Protein AF-A0A0W1LG94-F1 (afdb_monomer_lite)

Radius of gyration: 23.37 Å; chains: 1; bounding box: 68×50×59 Å

Sequence (210 aa):
MSARADWHNEYGTQFSPRISMLYKPENWTVRGSYGKGFFASIDISYTFDSVETSVTLFSSDVENVTELEGINQQLTPSYKSVRIINSPGQSEIRGAEFLLRYRWNDIKLTGSYLYTDASKQSNSGIGRVPLTLTPEHSAGAVIMWEEHGSHLVGFEAYYTGTQHLENNPYRDRSDAYWHLGLLGQITVGRISYFLMQRTYSTYDKQKRIH

Secondary structure (DSSP, 8-state):
-EEEEEEETTTEEEEEEEEEEEE--TTEEEEEEEETTTEEEEEEEEEETTEEEEEEEEEEEE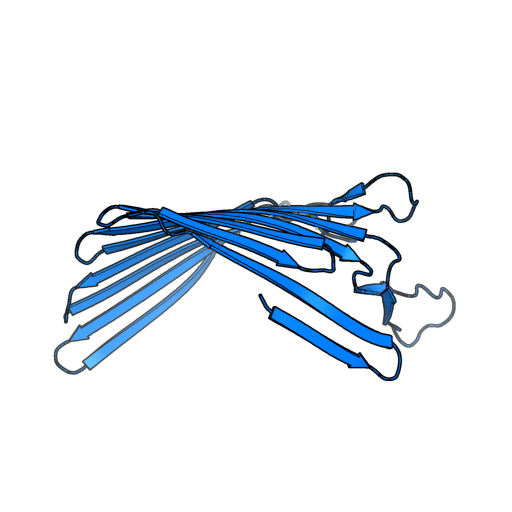ES-EEEEE---TT-SS---EEEEE-S-EEEEEEEEEEEEEEETTEEEEEEEEEEEEEEE-TTSSSEEEPTT--SEEEEEEEEEEETTTEEEEEEEEEE---B-SS-TT-SBPPPEEEEEEEEEEEETTEEEEEEEEEEEE--------

pLDDT: mean 71.86, std 19.17, range [31.52, 95.94]

Foldseek 3Di:
DDWDWDADPVPGIDIKDKDWDWDDDDQKIWIWMDIPQAKTKIKIWGDDDFKIKIKMKIKGKHAFDFDFDFPPPVDDPDDRDTDGDRDGKIKMKIKMKIWMWGDDPQKIKIKIKIAIWIWIQDPVNPDIDTDFPDQRIKMKIKMWGGDPQFKIKIKIKIKGCKTQHPDDPPDRIDHIKIKIKIWIWGHDPPDIDIDIDIDIDDPDDDDDDD

Structure (mmCIF, N/CA/C/O backbone):
data_AF-A0A0W1LG94-F1
#
_entry.id   AF-A0A0W1LG94-F1
#
loop_
_atom_site.group_PDB
_atom_site.id
_atom_site.type_symbol
_atom_site.label_atom_id
_atom_site.label_alt_id
_atom_site.label_comp_id
_atom_site.label_asym_id
_atom_site.label_entity_id
_atom_site.label_seq_id
_atom_site.pdbx_PDB_ins_code
_atom_site.Cartn_x
_atom_site.Cartn_y
_atom_site.Cartn_z
_atom_site.occupancy
_atom_site.B_iso_or_equiv
_atom_site.auth_seq_id
_atom_site.auth_comp_id
_atom_site.auth_asym_id
_atom_site.auth_atom_id
_atom_site.pdbx_PDB_model_num
ATOM 1 N N . MET A 1 1 ? -3.284 17.831 -15.251 1.00 57.00 1 MET A N 1
ATOM 2 C CA . MET A 1 1 ? -2.099 17.620 -16.113 1.00 57.00 1 MET A CA 1
ATOM 3 C C . MET A 1 1 ? -0.945 18.404 -15.523 1.00 57.00 1 MET A C 1
ATOM 5 O O . MET A 1 1 ? -1.165 19.542 -15.130 1.00 57.00 1 MET A O 1
ATOM 9 N N . SER A 1 2 ? 0.239 17.806 -15.414 1.00 68.38 2 SER A N 1
ATOM 10 C CA . SER A 1 2 ? 1.433 18.474 -14.882 1.00 68.38 2 SER A CA 1
ATOM 11 C C . SER A 1 2 ? 2.642 18.137 -15.743 1.00 68.38 2 SER A C 1
ATOM 13 O O . SER A 1 2 ? 2.778 16.999 -16.185 1.00 68.38 2 SER A O 1
ATOM 15 N N . ALA A 1 3 ? 3.540 19.091 -15.946 1.00 60.50 3 ALA A N 1
ATOM 16 C CA . ALA A 1 3 ? 4.810 18.848 -16.611 1.00 60.50 3 ALA A CA 1
ATOM 17 C C . ALA A 1 3 ? 5.943 19.408 -15.758 1.00 60.50 3 ALA A C 1
ATOM 19 O O . ALA A 1 3 ? 5.803 20.480 -15.168 1.00 60.50 3 ALA A O 1
ATOM 20 N N . ARG A 1 4 ? 7.050 18.670 -15.691 1.00 64.44 4 ARG A N 1
ATOM 21 C CA . ARG A 1 4 ? 8.283 19.115 -15.048 1.00 64.44 4 ARG A CA 1
ATOM 22 C C . ARG A 1 4 ? 9.392 19.172 -16.093 1.00 64.44 4 ARG A C 1
ATOM 24 O O . ARG A 1 4 ? 9.505 18.264 -16.918 1.00 64.44 4 ARG A O 1
ATOM 31 N N . ALA A 1 5 ? 10.157 20.255 -16.071 1.00 56.81 5 ALA A N 1
ATOM 32 C CA . ALA A 1 5 ? 11.363 20.418 -16.865 1.00 56.81 5 ALA A CA 1
ATOM 33 C C . ALA A 1 5 ? 12.526 20.605 -15.893 1.00 56.81 5 ALA A C 1
ATOM 35 O O . ALA A 1 5 ? 12.562 21.596 -15.166 1.00 56.81 5 ALA A O 1
ATOM 36 N N . ASP A 1 6 ? 13.433 19.636 -15.859 1.00 59.94 6 ASP A N 1
ATOM 37 C CA . ASP A 1 6 ? 14.672 19.724 -15.096 1.00 59.94 6 ASP A CA 1
ATOM 38 C C . ASP A 1 6 ? 15.822 19.998 -16.073 1.00 59.94 6 ASP A C 1
ATOM 40 O O . ASP A 1 6 ? 15.932 19.374 -17.132 1.00 59.94 6 ASP A O 1
ATOM 44 N N . TRP A 1 7 ? 16.662 20.976 -15.743 1.00 56.97 7 TRP A N 1
ATOM 45 C CA . TRP A 1 7 ? 17.851 21.324 -16.517 1.00 56.97 7 TRP A CA 1
ATOM 46 C C . TRP A 1 7 ? 19.095 20.819 -15.805 1.00 56.97 7 TRP A C 1
ATOM 48 O O . TRP A 1 7 ? 19.322 21.156 -14.645 1.00 56.97 7 TRP A O 1
ATOM 58 N N . HIS A 1 8 ? 19.909 20.037 -16.513 1.00 51.59 8 HIS A N 1
ATOM 59 C CA . HIS A 1 8 ? 21.184 19.547 -16.009 1.00 51.59 8 HIS A CA 1
ATOM 60 C C . HIS A 1 8 ? 22.319 19.875 -16.985 1.00 51.59 8 HIS A C 1
ATOM 62 O O . HIS A 1 8 ? 22.218 19.595 -18.179 1.00 51.59 8 HIS A O 1
ATOM 68 N N . ASN A 1 9 ? 23.427 20.423 -16.476 1.00 44.66 9 ASN A N 1
ATOM 69 C CA . ASN A 1 9 ? 24.555 20.863 -17.309 1.00 44.66 9 ASN A CA 1
ATOM 70 C C . ASN A 1 9 ? 25.327 19.702 -17.965 1.00 44.66 9 ASN A C 1
ATOM 72 O O . ASN A 1 9 ? 25.834 19.871 -19.066 1.00 44.66 9 ASN A O 1
ATOM 76 N N . GLU A 1 10 ? 25.390 18.527 -17.326 1.00 54.28 10 GLU A N 1
ATOM 77 C CA . GLU A 1 10 ? 26.025 17.322 -17.907 1.00 54.28 10 GLU A CA 1
ATOM 78 C C . GLU A 1 10 ? 25.077 16.408 -18.713 1.00 54.28 10 GLU A C 1
ATOM 80 O O . GLU A 1 10 ? 25.546 15.697 -19.596 1.00 54.28 10 GLU A O 1
ATOM 85 N N . TYR A 1 11 ? 23.759 16.422 -18.449 1.00 51.59 11 TYR A N 1
ATOM 86 C CA . TYR A 1 11 ? 22.797 15.444 -19.009 1.00 51.59 11 TYR A CA 1
ATOM 87 C C . TYR A 1 11 ? 21.702 16.069 -19.897 1.00 51.59 11 TYR A C 1
ATOM 89 O O . TYR A 1 11 ? 20.888 15.350 -20.473 1.00 51.59 11 TYR A O 1
ATOM 97 N N . GLY A 1 12 ? 21.674 17.399 -20.044 1.00 59.97 12 GLY A N 1
ATOM 98 C CA . GLY A 1 12 ? 20.707 18.115 -20.878 1.00 59.97 12 GLY A CA 1
ATOM 99 C C . GLY A 1 12 ? 19.370 18.422 -20.188 1.00 59.97 12 GLY A C 1
ATOM 100 O O . GLY A 1 12 ? 19.241 18.398 -18.965 1.00 59.97 12 GLY A O 1
ATOM 101 N N . THR A 1 13 ? 18.362 18.783 -20.990 1.00 56.75 13 THR A N 1
ATOM 102 C CA . THR A 1 13 ? 16.999 19.094 -20.520 1.00 56.75 13 THR A CA 1
ATOM 103 C C . THR A 1 13 ? 16.163 17.822 -20.424 1.00 56.75 13 THR A C 1
ATOM 105 O O . THR A 1 13 ? 15.868 17.199 -21.444 1.00 56.75 13 THR A O 1
ATOM 108 N N . GLN A 1 14 ? 15.707 17.476 -19.222 1.00 58.94 14 GLN A N 1
ATOM 109 C CA . GLN A 1 14 ? 14.781 16.372 -19.003 1.00 58.94 14 GLN A CA 1
ATOM 110 C C . GLN A 1 14 ? 13.354 16.908 -18.864 1.00 58.94 14 GLN A C 1
ATOM 112 O O . GLN A 1 14 ? 12.997 17.567 -17.889 1.00 58.94 14 GLN A O 1
ATOM 117 N N . PHE A 1 15 ? 12.524 16.634 -19.871 1.00 57.09 15 PHE A N 1
ATOM 118 C CA . PHE A 1 15 ? 11.098 16.959 -19.856 1.00 57.09 15 PHE A CA 1
ATOM 119 C C . PHE A 1 15 ? 10.283 15.722 -19.486 1.00 57.09 15 PHE A C 1
ATOM 121 O O . PHE A 1 15 ? 10.283 14.758 -20.256 1.00 57.09 15 PHE A O 1
ATOM 128 N N . SER A 1 16 ? 9.558 15.785 -18.368 1.00 66.62 16 SER A N 1
ATOM 129 C CA . SER A 1 16 ? 8.776 14.685 -17.790 1.00 66.62 16 SER A CA 1
ATOM 130 C C . SER A 1 16 ? 7.294 15.079 -17.667 1.00 66.62 16 SER A C 1
ATOM 132 O O . SER A 1 16 ? 6.855 15.552 -16.613 1.00 66.62 16 SER A O 1
ATOM 134 N N . PRO A 1 17 ? 6.496 14.954 -18.745 1.00 68.81 17 PRO A N 1
ATOM 135 C CA . PRO A 1 17 ? 5.059 15.180 -18.695 1.00 68.81 17 PRO A CA 1
ATOM 136 C C . PRO A 1 17 ? 4.368 14.037 -17.948 1.00 68.81 17 PRO A C 1
ATOM 138 O O . PRO A 1 17 ? 4.705 12.866 -18.133 1.00 68.81 17 PRO A O 1
ATOM 141 N N . ARG A 1 18 ? 3.366 14.386 -17.135 1.00 76.69 18 ARG A N 1
ATOM 142 C CA . ARG A 1 18 ? 2.477 13.446 -16.451 1.00 76.69 18 ARG A CA 1
ATOM 143 C C . ARG A 1 18 ? 1.024 13.849 -16.659 1.00 76.69 18 ARG A C 1
ATOM 145 O O . ARG A 1 18 ? 0.596 14.962 -16.331 1.00 76.69 18 ARG A O 1
ATOM 152 N N . ILE A 1 19 ? 0.245 12.906 -17.164 1.00 80.06 19 ILE A N 1
ATOM 153 C CA . ILE A 1 19 ? -1.203 13.016 -17.264 1.00 80.06 19 ILE A CA 1
ATOM 154 C C . ILE A 1 19 ? -1.793 12.170 -16.142 1.00 80.06 19 ILE A C 1
ATOM 156 O O . ILE A 1 19 ? -1.418 11.018 -15.950 1.00 80.06 19 ILE A O 1
ATOM 160 N N . SER A 1 20 ? -2.696 12.764 -15.374 1.00 81.81 20 SER A N 1
ATOM 161 C CA . SER A 1 20 ? -3.483 12.075 -14.362 1.00 81.81 20 SER A CA 1
ATOM 162 C C . SER A 1 20 ? -4.953 12.388 -14.587 1.00 81.81 20 SER A C 1
ATOM 164 O O . SER A 1 20 ? -5.315 13.525 -14.901 1.00 81.81 20 SER A O 1
ATOM 166 N N . MET A 1 21 ? -5.784 11.367 -14.440 1.00 86.12 21 MET A N 1
ATOM 167 C CA . MET A 1 21 ? -7.231 11.450 -14.537 1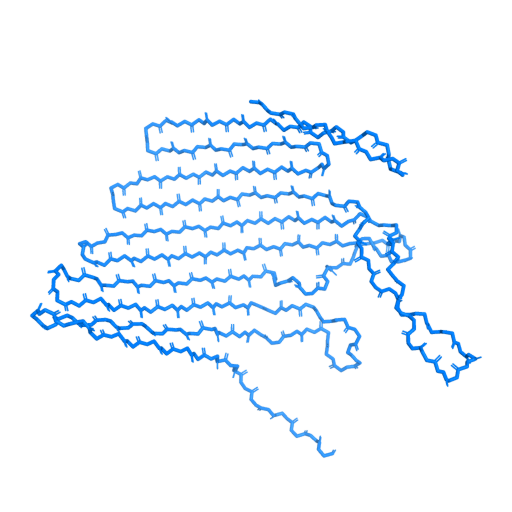.00 86.12 21 MET A CA 1
ATOM 168 C C . MET A 1 21 ? -7.834 10.847 -13.275 1.00 86.12 21 MET A C 1
ATOM 170 O O . MET A 1 21 ? -7.371 9.820 -12.785 1.00 86.12 21 MET A O 1
ATOM 174 N N . LEU A 1 22 ? -8.857 11.510 -12.750 1.00 89.44 22 LEU A N 1
ATOM 175 C CA . LEU A 1 22 ? -9.612 11.080 -11.586 1.00 89.44 22 LEU A CA 1
ATOM 176 C C . LEU A 1 22 ? -11.089 11.062 -11.967 1.00 89.44 22 LEU A C 1
ATOM 178 O O . LEU A 1 22 ? -11.619 12.071 -12.426 1.00 89.44 22 LEU A O 1
ATOM 182 N N . TYR A 1 23 ? -11.740 9.932 -11.743 1.00 86.50 23 TYR A N 1
ATOM 183 C CA . TYR A 1 23 ? -13.164 9.741 -11.956 1.00 86.50 23 TYR A CA 1
ATOM 184 C C . TYR A 1 23 ? -13.788 9.174 -10.680 1.00 86.50 23 TYR A C 1
ATOM 186 O O . TYR A 1 23 ? -13.251 8.237 -10.102 1.00 86.50 23 TYR A O 1
ATOM 194 N N . LYS A 1 24 ? -14.882 9.770 -10.198 1.00 91.44 24 LYS A N 1
ATOM 195 C CA . LYS A 1 24 ? -15.500 9.415 -8.910 1.00 91.44 24 LYS A CA 1
ATOM 196 C C . LYS A 1 24 ? -17.021 9.275 -9.026 1.00 91.44 24 LYS A C 1
ATOM 198 O O . LYS A 1 24 ? -17.728 10.222 -8.678 1.00 91.44 24 LYS A O 1
ATOM 203 N N . PRO A 1 25 ? -17.544 8.167 -9.572 1.00 89.94 25 PRO A N 1
ATOM 204 C CA . PRO A 1 25 ? -18.979 7.931 -9.566 1.00 89.94 25 PRO A CA 1
ATOM 205 C C . PRO A 1 25 ? -19.404 7.309 -8.228 1.00 89.94 25 PRO A C 1
ATOM 207 O O . PRO A 1 25 ? -18.971 6.209 -7.892 1.00 89.94 25 PRO A O 1
ATOM 210 N N . GLU A 1 26 ? -20.273 8.004 -7.490 1.00 91.38 26 GLU A N 1
ATOM 211 C CA . GLU A 1 26 ? -20.881 7.530 -6.236 1.00 91.38 26 GLU A CA 1
ATOM 212 C C . GLU A 1 26 ? -19.845 6.980 -5.232 1.00 91.38 26 GLU A C 1
ATOM 214 O O . GLU A 1 26 ? -19.089 7.742 -4.633 1.00 91.38 26 GLU A O 1
ATOM 219 N N . ASN A 1 27 ? -19.807 5.654 -5.087 1.00 92.88 27 ASN A N 1
ATOM 220 C CA . ASN A 1 27 ? -18.979 4.895 -4.154 1.00 92.88 27 ASN A CA 1
ATOM 221 C C . ASN A 1 27 ? -17.633 4.446 -4.749 1.00 92.88 27 ASN A C 1
ATOM 223 O O . ASN A 1 27 ? -16.815 3.852 -4.049 1.00 92.88 27 ASN A O 1
ATOM 227 N N . TRP A 1 28 ? -17.388 4.701 -6.035 1.00 92.81 28 TRP A N 1
ATOM 228 C CA . TRP A 1 28 ? -16.152 4.336 -6.720 1.00 92.81 28 TRP A CA 1
ATOM 229 C C . TRP A 1 28 ? -15.236 5.545 -6.891 1.00 92.81 28 TRP A C 1
ATOM 231 O O . TRP A 1 28 ? -15.666 6.675 -7.114 1.00 92.81 28 TRP A O 1
ATOM 241 N N . THR A 1 29 ? -13.934 5.298 -6.859 1.00 93.50 29 THR A N 1
ATOM 242 C CA . THR A 1 29 ? -12.894 6.248 -7.239 1.00 93.50 29 THR A CA 1
ATOM 243 C C . THR A 1 29 ? -11.912 5.542 -8.158 1.00 93.50 29 THR A C 1
ATOM 245 O O . THR A 1 29 ? -11.253 4.597 -7.754 1.00 93.50 29 THR A O 1
ATOM 248 N N . VAL A 1 30 ? -11.789 6.014 -9.392 1.00 90.94 30 VAL A N 1
ATOM 249 C CA . VAL A 1 30 ? -10.841 5.510 -10.385 1.00 90.94 30 VAL A CA 1
ATOM 250 C C . VAL A 1 30 ? -9.810 6.593 -10.670 1.00 90.94 30 VAL A C 1
ATOM 252 O O . VAL A 1 30 ? -10.154 7.730 -11.002 1.00 90.94 30 VAL A O 1
ATOM 255 N N . ARG A 1 31 ? -8.531 6.255 -10.547 1.00 91.19 31 ARG A N 1
ATOM 256 C CA . ARG A 1 31 ? -7.392 7.134 -10.803 1.00 91.19 31 ARG A CA 1
ATOM 257 C C . ARG A 1 31 ? -6.469 6.485 -11.818 1.00 91.19 31 ARG A C 1
ATOM 259 O O . ARG A 1 31 ? -5.876 5.455 -11.544 1.00 91.19 31 ARG A O 1
ATOM 266 N N . GLY A 1 32 ? -6.307 7.112 -12.974 1.00 87.44 32 GLY A N 1
ATOM 267 C CA . GLY A 1 32 ? -5.304 6.724 -13.962 1.00 87.44 32 GLY A CA 1
ATOM 268 C C . GLY A 1 32 ? -4.166 7.733 -13.974 1.00 87.44 32 GLY A C 1
ATOM 269 O O . GLY A 1 32 ? -4.416 8.940 -13.933 1.00 87.44 32 GLY A O 1
ATOM 270 N N . SER A 1 33 ? -2.918 7.280 -14.047 1.00 83.81 33 SER A N 1
ATOM 271 C CA . SER A 1 33 ? -1.790 8.166 -14.320 1.00 83.81 33 SER A CA 1
ATOM 272 C C . SER A 1 33 ? -0.805 7.556 -15.309 1.00 83.81 33 SER A C 1
ATOM 274 O O . SER A 1 33 ? -0.540 6.361 -15.276 1.00 83.81 33 SER A O 1
ATOM 276 N N . TYR A 1 34 ? -0.277 8.396 -16.193 1.00 79.94 34 TYR A N 1
ATOM 277 C CA . TYR A 1 34 ? 0.726 8.037 -17.187 1.00 79.94 34 TYR A CA 1
ATOM 278 C C . TYR A 1 34 ? 1.781 9.142 -17.261 1.00 79.94 34 TYR A C 1
ATOM 280 O O . TYR A 1 34 ? 1.437 10.328 -17.316 1.00 79.94 34 TYR A O 1
ATOM 288 N N . GLY A 1 35 ? 3.057 8.767 -17.237 1.00 74.38 35 GLY A N 1
ATOM 289 C CA . GLY A 1 35 ? 4.190 9.686 -17.321 1.00 74.38 35 GLY A CA 1
ATOM 290 C C . GLY A 1 35 ? 5.218 9.251 -18.361 1.00 74.38 35 GLY A C 1
ATOM 291 O O . GLY A 1 35 ? 5.390 8.062 -18.625 1.00 74.38 35 GLY A O 1
ATOM 292 N N . LYS A 1 36 ? 5.922 10.222 -18.953 1.00 64.12 36 LYS A N 1
ATOM 293 C CA . LYS A 1 36 ? 7.056 9.938 -19.849 1.00 64.12 36 LYS A CA 1
ATOM 294 C C . LYS A 1 36 ? 8.195 9.281 -19.065 1.00 64.12 36 LYS A C 1
ATOM 296 O O . LYS A 1 36 ? 8.460 9.682 -17.935 1.00 64.12 36 LYS A O 1
ATOM 301 N N . GLY A 1 37 ? 8.865 8.310 -19.686 1.00 58.22 37 GLY A N 1
ATOM 302 C CA . GLY A 1 37 ? 9.729 7.354 -18.982 1.00 58.22 37 GLY A CA 1
ATOM 303 C C . GLY A 1 37 ? 8.977 6.090 -18.547 1.00 58.22 37 GLY A C 1
ATOM 304 O O . GLY A 1 37 ? 9.350 5.486 -17.557 1.00 58.22 37 GLY A O 1
ATOM 305 N N . PHE A 1 38 ? 7.900 5.739 -19.269 1.00 64.62 38 PHE A N 1
ATOM 306 C CA . PHE A 1 38 ? 7.174 4.462 -19.197 1.00 64.62 38 PHE A CA 1
ATOM 307 C C . PHE A 1 38 ? 6.614 4.068 -17.821 1.00 64.62 38 PHE A C 1
ATOM 309 O O . PHE A 1 38 ? 6.552 2.889 -17.494 1.00 64.62 38 PHE A O 1
ATOM 316 N N . PHE A 1 39 ? 6.141 5.035 -17.031 1.00 76.00 39 PHE A N 1
ATOM 317 C CA . PHE A 1 39 ? 5.375 4.749 -15.813 1.00 76.00 39 PHE A CA 1
ATOM 318 C C . PHE A 1 39 ? 3.871 4.904 -16.069 1.00 76.00 39 PHE A C 1
ATOM 320 O O . PHE A 1 39 ? 3.406 5.980 -16.464 1.00 76.00 39 PHE A O 1
ATOM 327 N N . ALA A 1 40 ? 3.103 3.855 -15.791 1.00 83.69 40 ALA A N 1
ATOM 328 C CA . ALA A 1 40 ? 1.648 3.837 -15.848 1.00 83.69 40 ALA A CA 1
ATOM 329 C C . ALA A 1 40 ? 1.067 3.231 -14.566 1.00 83.69 40 ALA A C 1
ATOM 331 O O . ALA A 1 40 ? 1.547 2.211 -14.076 1.00 83.69 40 ALA A O 1
ATOM 332 N N . SER A 1 41 ? 0.003 3.833 -14.037 1.00 85.94 41 SER A N 1
ATOM 333 C CA . SER A 1 41 ? -0.741 3.274 -12.911 1.00 85.94 41 SER A CA 1
ATOM 334 C C . SER A 1 41 ? -2.243 3.485 -13.049 1.00 85.94 41 SER A C 1
ATOM 336 O O . SER A 1 41 ? -2.699 4.521 -13.540 1.00 85.94 41 SER A O 1
ATOM 338 N N . ILE A 1 42 ? 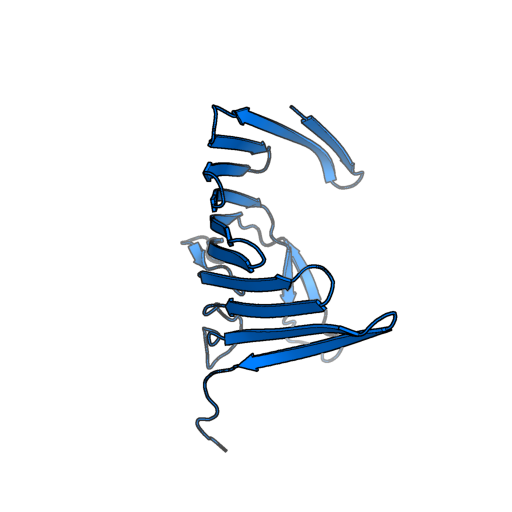-3.011 2.501 -12.597 1.00 89.56 42 ILE A N 1
ATOM 339 C CA . ILE A 1 42 ? -4.468 2.548 -12.505 1.00 89.56 42 ILE A CA 1
ATOM 340 C C . ILE A 1 42 ? -4.843 2.105 -11.097 1.00 89.56 42 ILE A C 1
ATOM 342 O O . ILE A 1 42 ? -4.556 0.982 -10.711 1.00 89.56 42 ILE A O 1
ATOM 346 N N . ASP A 1 43 ? -5.484 2.984 -10.345 1.00 91.75 43 ASP A N 1
ATOM 347 C CA . ASP A 1 43 ? -6.014 2.737 -9.009 1.00 91.75 43 ASP A CA 1
ATOM 348 C C . ASP A 1 43 ? -7.541 2.771 -9.068 1.00 91.75 43 ASP A C 1
ATOM 350 O O . ASP A 1 43 ? -8.136 3.698 -9.616 1.00 91.75 43 ASP A O 1
ATOM 354 N N . ILE A 1 44 ? -8.175 1.737 -8.534 1.00 93.88 44 ILE A N 1
ATOM 355 C CA . ILE A 1 44 ? -9.623 1.594 -8.444 1.00 93.88 44 ILE A CA 1
ATOM 356 C C . ILE A 1 44 ? -9.942 1.356 -6.980 1.00 93.88 44 ILE A C 1
ATOM 358 O O . ILE A 1 44 ? -9.578 0.330 -6.422 1.00 93.88 44 ILE A O 1
ATOM 362 N N . SER A 1 45 ? -10.635 2.301 -6.367 1.00 94.25 45 SER A N 1
ATOM 363 C CA . SER A 1 45 ? -11.100 2.228 -4.991 1.00 94.25 45 SER A CA 1
ATOM 364 C C . SER A 1 45 ? -12.624 2.163 -4.954 1.00 94.25 45 SER A C 1
ATOM 366 O O . SER A 1 45 ? -13.294 2.840 -5.734 1.00 94.25 45 SER A O 1
ATOM 368 N N . TYR A 1 46 ? -13.169 1.375 -4.038 1.00 93.56 46 TYR A N 1
ATOM 369 C CA . TYR A 1 46 ? -14.592 1.273 -3.759 1.00 93.56 46 TYR A CA 1
ATOM 370 C C . TYR A 1 46 ? -14.828 1.411 -2.258 1.00 93.56 46 TYR A C 1
ATOM 372 O O . TYR A 1 46 ? -14.208 0.713 -1.453 1.00 93.56 46 TYR A O 1
ATOM 380 N N . THR A 1 47 ? -15.729 2.310 -1.884 1.00 94.19 47 THR A N 1
ATOM 381 C CA . THR A 1 47 ? -16.089 2.575 -0.493 1.00 94.19 47 THR A CA 1
ATOM 382 C C . THR A 1 47 ? -17.556 2.230 -0.287 1.00 94.19 47 THR A C 1
ATOM 384 O O . THR A 1 47 ? -18.429 2.804 -0.929 1.00 94.19 47 THR A O 1
ATOM 387 N N . PHE A 1 48 ? -17.835 1.303 0.623 1.00 92.19 48 PHE A N 1
ATOM 388 C CA . PHE A 1 48 ? -19.184 0.885 0.985 1.00 92.19 48 PHE A CA 1
ATOM 389 C C . PHE A 1 48 ? -19.333 0.871 2.505 1.00 92.19 48 PHE A C 1
ATOM 391 O O . PHE A 1 48 ? -18.779 0.003 3.180 1.00 92.19 48 PHE A O 1
ATOM 398 N N . ASP A 1 49 ? -20.074 1.850 3.026 1.00 90.56 49 ASP A N 1
ATOM 399 C CA . ASP A 1 49 ? -20.334 2.087 4.450 1.00 90.56 49 ASP A CA 1
ATOM 400 C C . ASP A 1 49 ? -19.061 2.140 5.314 1.00 90.56 49 ASP A C 1
ATOM 402 O O . ASP A 1 49 ? -18.449 3.190 5.526 1.00 90.56 49 ASP A O 1
ATOM 406 N N . SER A 1 50 ? -18.665 0.978 5.824 1.00 92.88 50 SER A N 1
ATOM 407 C CA . SER A 1 50 ? -17.547 0.758 6.736 1.00 92.88 50 SER A CA 1
ATOM 408 C C . SER A 1 50 ? -16.356 0.052 6.084 1.00 92.88 50 SER A C 1
ATOM 410 O O . SER A 1 50 ? -15.326 -0.122 6.736 1.00 92.88 50 SER A O 1
ATOM 412 N N . VAL A 1 51 ? -16.491 -0.378 4.829 1.00 94.31 51 VAL A N 1
ATOM 413 C CA . VAL A 1 51 ? -15.457 -1.062 4.051 1.00 94.31 51 VAL A CA 1
ATOM 414 C C . VAL A 1 51 ? -14.919 -0.112 2.985 1.00 94.31 51 VAL A C 1
ATOM 416 O O . VAL A 1 51 ? -15.673 0.459 2.205 1.00 94.31 51 VAL A O 1
ATOM 419 N N . GLU A 1 52 ? -13.604 0.016 2.907 1.00 95.62 52 GLU A N 1
ATOM 420 C CA . GLU A 1 52 ? -12.896 0.629 1.789 1.00 95.62 52 GLU A CA 1
ATOM 421 C C . GLU A 1 52 ? -11.983 -0.429 1.187 1.00 95.62 52 GLU A C 1
ATOM 423 O O . GLU A 1 52 ? -11.197 -1.054 1.892 1.00 95.62 52 GLU A O 1
ATOM 428 N N . THR A 1 53 ? -12.074 -0.650 -0.114 1.00 95.56 53 THR A N 1
ATOM 429 C CA . THR A 1 53 ? -11.149 -1.523 -0.825 1.00 95.56 53 THR A CA 1
ATOM 430 C C . THR A 1 53 ? -10.537 -0.772 -1.986 1.00 95.56 53 THR A C 1
ATOM 432 O O . THR A 1 53 ? -11.218 0.019 -2.632 1.00 95.56 53 THR A O 1
ATOM 435 N N . SER A 1 54 ? -9.257 -0.992 -2.254 1.00 94.56 54 SER A N 1
ATOM 436 C CA . SER A 1 54 ? -8.608 -0.444 -3.434 1.00 94.56 54 SER A CA 1
ATOM 437 C C . SER A 1 54 ? -7.695 -1.461 -4.091 1.00 94.56 54 SER A C 1
ATOM 439 O O . SER A 1 54 ? -7.036 -2.255 -3.425 1.00 94.56 54 SER A O 1
ATOM 441 N N . VAL A 1 55 ? -7.659 -1.423 -5.415 1.00 94.94 55 VAL A N 1
ATOM 442 C CA . VAL A 1 55 ? -6.753 -2.193 -6.259 1.00 94.94 55 VAL A CA 1
ATOM 443 C C . VAL A 1 55 ? -5.965 -1.206 -7.101 1.00 94.94 55 VAL A C 1
ATOM 445 O O . VAL A 1 55 ? -6.554 -0.438 -7.858 1.00 94.94 55 VAL A O 1
ATOM 448 N N . THR A 1 56 ? -4.643 -1.262 -7.015 1.00 91.94 56 THR A N 1
ATOM 449 C CA . THR A 1 56 ? -3.737 -0.490 -7.860 1.00 91.94 56 THR A CA 1
ATOM 450 C C . THR A 1 56 ? -2.953 -1.431 -8.751 1.00 91.94 56 THR A C 1
ATOM 452 O O . THR A 1 56 ? -2.249 -2.303 -8.265 1.00 91.94 56 THR A O 1
ATOM 455 N N . LEU A 1 57 ? -3.023 -1.232 -10.058 1.00 90.31 57 LEU A N 1
ATOM 456 C CA . LEU A 1 57 ? -2.130 -1.851 -11.027 1.00 90.31 57 LEU A CA 1
ATOM 457 C C . LEU A 1 57 ? -1.080 -0.827 -11.437 1.00 90.31 57 LEU A C 1
ATOM 459 O O . LEU A 1 57 ? -1.418 0.322 -11.734 1.00 90.31 57 LEU A O 1
ATOM 463 N N . PHE A 1 58 ? 0.183 -1.229 -11.471 1.00 86.12 58 PHE A N 1
ATOM 464 C CA . PHE A 1 58 ? 1.274 -0.365 -11.900 1.00 86.12 58 PHE A CA 1
ATOM 465 C C . PHE A 1 58 ? 2.228 -1.097 -12.841 1.00 86.12 58 PHE A C 1
ATOM 467 O O . PHE A 1 58 ? 2.442 -2.303 -12.739 1.00 86.12 58 PHE A O 1
ATOM 474 N N . SER A 1 59 ? 2.792 -0.340 -13.773 1.00 84.69 59 SER A N 1
ATOM 475 C CA . SER A 1 59 ? 3.823 -0.776 -14.706 1.00 84.69 59 SER A CA 1
ATOM 476 C C . SER A 1 59 ? 4.835 0.348 -14.851 1.00 84.69 59 SER A C 1
ATOM 478 O O . SER A 1 59 ? 4.453 1.505 -15.024 1.00 84.69 59 SER A O 1
ATOM 480 N N . SER A 1 60 ? 6.114 0.015 -14.775 1.00 78.62 60 SER A N 1
ATOM 481 C CA . SER A 1 60 ? 7.212 0.956 -14.929 1.00 78.62 60 SER A CA 1
ATOM 482 C C . SER A 1 60 ? 8.346 0.305 -15.699 1.00 78.62 60 SER A C 1
ATOM 484 O O . SER A 1 60 ? 8.876 -0.706 -15.244 1.00 78.62 60 SER A O 1
ATOM 486 N N . ASP A 1 61 ? 8.776 0.925 -16.793 1.00 74.31 61 ASP A N 1
ATOM 487 C CA . ASP A 1 61 ? 10.032 0.567 -17.453 1.00 74.31 61 ASP A CA 1
ATOM 488 C C . ASP A 1 61 ? 11.107 1.589 -17.072 1.00 74.31 61 ASP A C 1
ATOM 490 O O . ASP A 1 61 ? 10.978 2.786 -17.324 1.00 74.31 61 ASP A O 1
ATOM 494 N N . VAL A 1 62 ? 12.161 1.121 -16.409 1.00 65.62 62 VAL A N 1
ATOM 495 C CA . VAL A 1 62 ? 13.300 1.928 -15.972 1.00 65.62 62 VAL A CA 1
ATOM 496 C C . VAL A 1 62 ? 14.489 1.624 -16.874 1.00 65.62 62 VAL A C 1
ATOM 498 O O . VAL A 1 62 ? 15.000 0.503 -16.905 1.00 65.62 62 VAL A O 1
ATOM 501 N N . GLU A 1 63 ? 14.948 2.639 -17.599 1.00 57.22 63 GLU A N 1
ATOM 502 C CA . GLU A 1 63 ? 16.200 2.588 -18.354 1.00 57.22 63 GLU A CA 1
ATOM 503 C C . GLU A 1 63 ? 17.377 2.968 -17.441 1.00 57.22 63 GLU A C 1
ATOM 505 O O . GLU A 1 63 ? 17.254 3.893 -16.638 1.00 57.22 63 GLU A O 1
ATOM 510 N N . ASN A 1 64 ? 18.525 2.292 -17.587 1.00 49.38 64 ASN A N 1
ATOM 511 C CA . ASN A 1 64 ? 19.762 2.545 -16.830 1.00 49.38 64 ASN A CA 1
ATOM 512 C C . ASN A 1 64 ? 19.623 2.366 -15.309 1.00 49.38 64 ASN A C 1
ATOM 514 O O . ASN A 1 64 ? 19.830 3.304 -14.538 1.00 49.38 64 ASN A O 1
ATOM 518 N N . VAL A 1 65 ? 19.306 1.150 -14.855 1.00 45.94 65 VAL A N 1
ATOM 519 C CA . VAL A 1 65 ? 19.406 0.839 -13.422 1.00 45.94 65 VAL A CA 1
ATOM 520 C C . VAL A 1 65 ? 20.878 0.888 -13.004 1.00 45.94 65 VAL A C 1
ATOM 522 O O . VAL A 1 65 ? 21.730 0.196 -13.562 1.00 45.94 65 VAL A O 1
ATOM 525 N N . THR A 1 66 ? 21.164 1.744 -12.028 1.00 41.28 66 THR A N 1
ATOM 526 C CA . THR A 1 66 ? 22.474 1.927 -11.410 1.00 41.28 66 THR A CA 1
ATOM 527 C C . THR A 1 66 ? 22.919 0.634 -10.726 1.00 41.28 66 THR A C 1
ATOM 529 O O . THR A 1 66 ? 22.368 0.267 -9.689 1.00 41.28 66 THR A O 1
ATOM 532 N N . GLU A 1 67 ? 23.922 -0.051 -11.275 1.00 45.47 67 GLU A N 1
ATOM 533 C CA . GLU A 1 67 ? 24.477 -1.282 -10.703 1.00 45.47 67 GLU A CA 1
ATOM 534 C C . GLU A 1 67 ? 25.897 -1.005 -10.180 1.00 45.47 67 GLU A C 1
ATOM 536 O O . GLU A 1 67 ? 26.685 -0.257 -10.770 1.00 45.47 67 GLU A O 1
ATOM 541 N N . LEU A 1 68 ? 26.222 -1.563 -9.014 1.00 38.78 68 LEU A N 1
ATOM 542 C CA . LEU A 1 68 ? 27.575 -1.529 -8.465 1.00 38.78 68 LEU A CA 1
ATOM 543 C C . LEU A 1 68 ? 28.341 -2.716 -9.053 1.00 38.78 68 LEU A C 1
ATOM 545 O O . LEU A 1 68 ? 28.236 -3.828 -8.542 1.00 38.78 68 LEU A O 1
ATOM 549 N N . GLU A 1 69 ? 29.124 -2.495 -10.107 1.00 39.03 69 GLU A N 1
ATOM 550 C CA . GLU A 1 69 ? 30.028 -3.528 -10.611 1.00 39.03 69 GLU A CA 1
ATOM 551 C C . GLU A 1 69 ? 31.308 -3.524 -9.763 1.00 39.03 69 GLU A C 1
ATOM 553 O O . GLU A 1 69 ? 32.024 -2.521 -9.641 1.00 39.03 69 GLU A O 1
ATOM 558 N N . GLY A 1 70 ? 31.591 -4.660 -9.124 1.00 38.03 70 GLY A N 1
ATOM 559 C CA . GLY A 1 70 ? 32.876 -4.896 -8.481 1.00 38.03 70 GLY A CA 1
ATOM 560 C C . GLY A 1 70 ? 33.930 -5.152 -9.551 1.00 38.03 70 GLY A C 1
ATOM 561 O O . GLY A 1 70 ? 33.911 -6.198 -10.195 1.00 38.03 70 GLY A O 1
ATOM 562 N N . ILE A 1 71 ? 34.865 -4.219 -9.734 1.00 37.72 71 ILE A N 1
ATOM 563 C CA . ILE A 1 71 ? 35.995 -4.424 -10.640 1.00 37.72 71 ILE A CA 1
ATOM 564 C C . ILE A 1 71 ? 36.889 -5.512 -10.030 1.00 37.72 71 ILE A C 1
ATOM 566 O O . ILE A 1 71 ? 37.694 -5.244 -9.139 1.00 37.72 71 ILE A O 1
ATOM 570 N N . ASN A 1 72 ? 36.785 -6.750 -10.516 1.00 41.03 72 ASN A N 1
ATOM 571 C CA . ASN A 1 72 ? 37.787 -7.781 -10.246 1.00 41.03 72 ASN A CA 1
ATOM 572 C C . ASN A 1 72 ? 39.017 -7.521 -11.129 1.00 41.03 72 ASN A C 1
ATOM 574 O O . ASN A 1 72 ? 39.273 -8.226 -12.102 1.00 41.03 72 ASN A O 1
ATOM 578 N N . GLN A 1 73 ? 39.789 -6.482 -10.801 1.00 36.28 73 GLN A N 1
ATOM 579 C CA . GLN A 1 73 ? 41.131 -6.307 -11.350 1.00 36.28 73 GLN A CA 1
ATOM 580 C C . GLN A 1 73 ? 42.055 -7.328 -10.680 1.00 36.28 73 GLN A C 1
ATOM 582 O O . GLN A 1 73 ? 42.469 -7.174 -9.535 1.00 36.28 73 GLN A O 1
ATOM 587 N N . GLN A 1 74 ? 42.370 -8.396 -11.409 1.00 47.34 74 GLN A N 1
ATOM 588 C CA . GLN A 1 74 ? 43.168 -9.541 -10.963 1.00 47.34 74 GLN A CA 1
ATOM 589 C C . GLN A 1 74 ? 44.641 -9.247 -10.612 1.00 47.34 74 GLN A C 1
ATOM 591 O O . GLN A 1 74 ? 45.400 -10.195 -10.440 1.00 47.34 74 GLN A O 1
ATOM 596 N N . LEU A 1 75 ? 45.094 -7.993 -10.478 1.00 48.47 75 LEU A N 1
ATOM 597 C CA . LEU A 1 75 ? 46.528 -7.699 -10.329 1.00 48.47 75 LEU A CA 1
ATOM 598 C C . LEU A 1 75 ? 46.870 -6.451 -9.482 1.00 48.47 75 LEU A C 1
ATOM 600 O O . LEU A 1 75 ? 47.681 -5.653 -9.932 1.00 48.47 75 LEU A O 1
ATOM 604 N N . THR A 1 76 ? 46.324 -6.242 -8.272 1.00 38.50 76 THR A N 1
ATOM 605 C CA . THR A 1 76 ? 47.044 -5.547 -7.158 1.00 38.50 76 THR A CA 1
ATOM 606 C C . THR A 1 76 ? 46.246 -5.568 -5.838 1.00 38.50 76 THR A C 1
ATOM 608 O O . THR A 1 76 ? 45.057 -5.262 -5.850 1.00 38.50 76 THR A O 1
ATOM 611 N N . PRO A 1 77 ? 46.850 -5.882 -4.671 1.00 47.53 77 PRO A N 1
ATOM 612 C CA . PRO A 1 77 ? 46.133 -5.957 -3.403 1.00 47.53 77 PRO A CA 1
ATOM 613 C C . PRO A 1 77 ? 46.170 -4.608 -2.677 1.00 47.53 77 PRO A C 1
ATOM 615 O O . PRO A 1 77 ? 46.992 -4.418 -1.790 1.00 47.53 77 PRO A O 1
ATOM 618 N N . SER A 1 78 ? 45.309 -3.659 -3.040 1.00 49.56 78 SER A N 1
ATOM 619 C CA . SER A 1 78 ? 44.859 -2.598 -2.124 1.00 49.56 78 SER A CA 1
ATOM 620 C C . SER A 1 78 ? 43.797 -1.744 -2.812 1.00 49.56 78 SER A C 1
ATOM 622 O O . SER A 1 78 ? 44.023 -1.286 -3.924 1.00 49.56 78 SER A O 1
ATOM 624 N N . TYR A 1 79 ? 42.683 -1.492 -2.123 1.00 38.78 79 TYR A N 1
ATOM 625 C CA . TYR A 1 79 ? 41.499 -0.726 -2.546 1.00 38.78 79 TYR A CA 1
ATOM 626 C C . TYR A 1 79 ? 40.472 -1.485 -3.405 1.00 38.78 79 TYR A C 1
ATOM 628 O O . TYR A 1 79 ? 40.580 -1.612 -4.619 1.00 38.78 79 TYR A O 1
ATOM 636 N N . LYS A 1 80 ? 39.393 -1.921 -2.738 1.00 41.59 80 LYS A N 1
ATOM 637 C CA . LYS A 1 80 ? 38.106 -2.276 -3.354 1.00 41.59 80 LYS A CA 1
ATOM 638 C C . LYS A 1 80 ? 37.548 -1.016 -4.033 1.00 41.59 80 LYS A C 1
ATOM 640 O O . LYS A 1 80 ? 36.945 -0.175 -3.371 1.00 41.59 80 LYS A O 1
ATOM 645 N N . SER A 1 81 ? 37.785 -0.851 -5.328 1.00 39.53 81 SER A N 1
ATOM 646 C CA . SER A 1 81 ? 37.140 0.188 -6.127 1.00 39.53 81 SER A CA 1
ATOM 647 C C . SER A 1 81 ? 35.779 -0.332 -6.589 1.00 39.53 81 SER A C 1
ATOM 649 O O . SER A 1 81 ? 35.670 -1.226 -7.425 1.00 39.53 81 SER A O 1
ATOM 651 N N . VAL A 1 82 ? 34.715 0.195 -5.986 1.00 41.88 82 VAL A N 1
ATOM 652 C CA . VAL A 1 82 ? 33.342 -0.045 -6.443 1.00 41.88 82 VAL A CA 1
ATOM 653 C C . VAL A 1 82 ? 33.051 1.020 -7.491 1.00 41.88 82 VAL A C 1
ATOM 655 O O . VAL A 1 82 ? 33.113 2.210 -7.176 1.00 41.88 82 VAL A O 1
ATOM 658 N N . ARG A 1 83 ? 32.793 0.629 -8.741 1.00 37.22 83 ARG A N 1
ATOM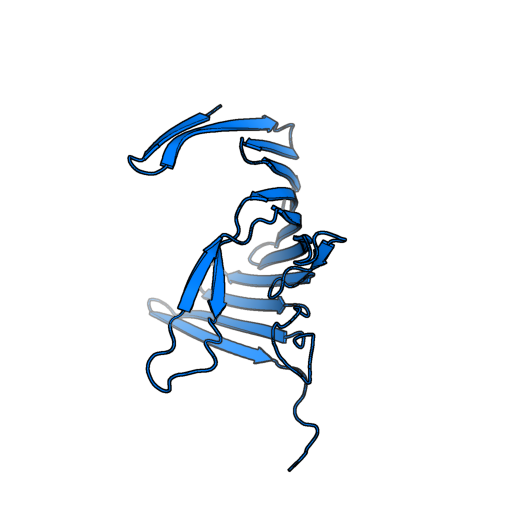 659 C CA . ARG A 1 83 ? 32.375 1.576 -9.776 1.00 37.22 83 ARG A CA 1
ATOM 660 C C . ARG A 1 83 ? 30.883 1.402 -9.988 1.00 37.22 83 ARG A C 1
ATOM 662 O O . ARG A 1 83 ? 30.415 0.325 -10.334 1.00 37.22 83 ARG A O 1
ATOM 669 N N . ILE A 1 84 ? 30.147 2.483 -9.772 1.00 42.56 84 ILE A N 1
ATOM 670 C CA . ILE A 1 84 ? 28.777 2.583 -10.250 1.00 42.56 84 ILE A CA 1
ATOM 671 C C . ILE A 1 84 ? 28.856 2.616 -11.776 1.00 42.56 84 ILE A C 1
ATOM 673 O O . ILE A 1 84 ? 29.394 3.571 -12.343 1.00 42.56 84 ILE A O 1
ATOM 677 N N . ILE A 1 85 ? 28.370 1.571 -12.434 1.00 45.25 85 ILE A N 1
ATOM 678 C CA . ILE A 1 85 ? 28.159 1.580 -13.877 1.00 45.25 85 ILE A CA 1
ATOM 679 C C . ILE A 1 85 ? 26.655 1.535 -14.139 1.00 45.25 85 ILE A C 1
ATOM 681 O O . ILE A 1 85 ? 25.910 0.802 -13.493 1.00 45.25 85 ILE A O 1
ATOM 685 N N . ASN A 1 86 ? 26.187 2.345 -15.087 1.00 41.25 86 ASN A N 1
ATOM 686 C CA . ASN A 1 86 ? 24.860 2.132 -15.650 1.00 41.25 86 ASN A CA 1
ATOM 687 C C . ASN A 1 86 ? 24.958 0.881 -16.518 1.00 41.25 86 ASN A C 1
ATOM 689 O O . ASN A 1 86 ? 25.634 0.906 -17.549 1.00 41.25 86 ASN A O 1
ATOM 693 N N . SER A 1 87 ? 24.332 -0.211 -16.080 1.00 42.94 87 SER A N 1
ATOM 694 C CA . SER A 1 87 ? 24.190 -1.390 -16.923 1.00 42.94 87 SER A CA 1
ATOM 695 C C . SER A 1 87 ? 23.229 -1.027 -18.064 1.00 42.94 87 SER A C 1
ATOM 697 O O . SER A 1 87 ? 22.125 -0.541 -17.787 1.00 42.94 87 SER A O 1
ATOM 699 N N . PRO A 1 88 ? 23.627 -1.173 -19.342 1.00 45.31 88 PRO A N 1
ATOM 700 C CA . PRO A 1 88 ? 22.765 -0.887 -20.479 1.00 45.31 88 PRO A CA 1
ATOM 701 C C . PRO A 1 88 ? 21.701 -1.986 -20.577 1.00 45.31 88 PRO A C 1
ATOM 703 O O . PRO A 1 88 ? 21.843 -2.957 -21.314 1.00 45.31 88 PRO A O 1
ATOM 706 N N . GLY A 1 89 ? 20.642 -1.852 -19.786 1.00 52.25 89 GLY A N 1
ATOM 707 C CA . GLY A 1 89 ? 19.523 -2.781 -19.750 1.00 52.25 89 GLY A CA 1
ATOM 708 C C . GLY A 1 89 ? 18.260 -2.090 -19.253 1.00 52.25 89 GLY A C 1
ATOM 709 O O . GLY A 1 89 ? 18.305 -1.244 -18.358 1.00 52.25 89 GLY A O 1
ATOM 710 N N . GLN A 1 90 ? 17.124 -2.440 -19.853 1.00 58.75 90 GLN A N 1
ATOM 711 C CA . GLN A 1 90 ? 15.810 -1.997 -19.394 1.00 58.75 90 GLN A CA 1
ATOM 712 C C . GLN A 1 90 ? 15.338 -2.934 -18.275 1.00 58.75 90 GLN A C 1
ATOM 714 O O . GLN A 1 90 ? 15.274 -4.154 -18.461 1.00 58.75 90 GLN A O 1
ATOM 719 N N . SER A 1 91 ? 15.039 -2.373 -17.103 1.00 64.44 91 SER A N 1
ATOM 720 C CA . SER A 1 91 ? 14.365 -3.092 -16.020 1.00 64.44 91 SER A CA 1
ATOM 721 C C . SER A 1 91 ? 12.884 -2.769 -16.062 1.00 64.44 91 SER A C 1
ATOM 723 O O . SER A 1 91 ? 12.498 -1.608 -16.079 1.00 64.44 91 SER A O 1
ATOM 725 N N . GLU A 1 92 ? 12.054 -3.797 -16.072 1.00 73.94 92 GLU A N 1
ATOM 726 C CA . GLU A 1 92 ? 10.605 -3.673 -16.118 1.00 73.94 92 GLU A CA 1
ATOM 727 C C . GLU A 1 92 ? 10.036 -4.150 -14.796 1.00 73.94 92 GLU A C 1
ATOM 729 O O . GLU A 1 92 ? 10.352 -5.249 -14.343 1.00 73.94 92 GLU A O 1
ATOM 734 N N . ILE A 1 93 ? 9.214 -3.312 -14.179 1.00 79.31 93 ILE A N 1
ATOM 735 C CA . ILE A 1 93 ? 8.542 -3.600 -12.921 1.00 79.31 93 ILE A CA 1
ATOM 736 C C . ILE A 1 93 ? 7.049 -3.497 -13.173 1.00 79.31 93 ILE A C 1
ATOM 738 O O . ILE A 1 93 ? 6.532 -2.436 -13.526 1.00 79.31 93 ILE A O 1
ATOM 742 N N . ARG A 1 94 ? 6.343 -4.596 -12.957 1.00 84.06 94 ARG A N 1
ATOM 743 C CA . ARG A 1 94 ? 4.887 -4.666 -13.002 1.00 84.06 94 ARG A CA 1
ATOM 744 C C . ARG A 1 94 ? 4.383 -5.143 -11.659 1.00 84.06 94 ARG A C 1
ATOM 746 O O . ARG A 1 94 ? 5.044 -5.919 -10.980 1.00 84.06 94 ARG A O 1
ATOM 753 N N . GLY A 1 95 ? 3.201 -4.706 -11.267 1.00 87.00 95 GLY A N 1
ATOM 754 C CA . GLY A 1 95 ? 2.642 -5.180 -10.018 1.00 87.00 95 GLY A CA 1
ATOM 755 C C . GLY A 1 95 ? 1.200 -4.791 -9.797 1.00 87.00 95 GLY A C 1
ATOM 756 O O . GLY A 1 95 ? 0.606 -3.997 -10.532 1.00 87.00 95 GLY A O 1
ATOM 757 N N . ALA A 1 96 ? 0.650 -5.408 -8.764 1.00 89.06 96 ALA A N 1
ATOM 758 C CA . ALA A 1 96 ? -0.693 -5.182 -8.286 1.00 89.06 96 ALA A CA 1
ATOM 759 C C . ALA A 1 96 ? -0.656 -5.013 -6.769 1.00 89.06 96 ALA A C 1
ATOM 761 O O . ALA A 1 96 ? -0.122 -5.857 -6.054 1.00 89.06 96 ALA A O 1
ATOM 762 N N . GLU A 1 97 ? -1.249 -3.938 -6.277 1.00 91.06 97 GLU A N 1
ATOM 763 C CA . GLU A 1 97 ? -1.484 -3.706 -4.863 1.00 91.06 97 GLU A CA 1
ATOM 764 C C . GLU A 1 97 ? -2.980 -3.838 -4.591 1.00 91.06 97 GLU A C 1
ATOM 766 O O . GLU A 1 97 ? -3.805 -3.252 -5.286 1.00 91.06 97 GLU A O 1
ATOM 771 N N . PHE A 1 98 ? -3.333 -4.608 -3.578 1.00 93.56 98 PHE A N 1
ATOM 772 C CA . PHE A 1 98 ? -4.672 -4.698 -3.034 1.00 93.56 98 PHE A CA 1
ATOM 773 C C . PHE A 1 98 ? -4.660 -4.168 -1.609 1.00 93.56 98 PHE A C 1
ATOM 775 O O . PHE A 1 98 ? -3.771 -4.477 -0.818 1.00 93.56 98 PHE A O 1
ATOM 782 N N . LEU A 1 99 ? -5.683 -3.403 -1.271 1.00 94.62 99 LEU A N 1
ATOM 783 C CA . LEU A 1 99 ? -5.882 -2.834 0.042 1.00 94.62 99 LEU A CA 1
ATOM 784 C C . LEU A 1 99 ? -7.336 -3.037 0.446 1.00 94.62 99 LEU A C 1
ATOM 786 O O . LEU A 1 99 ? -8.265 -2.857 -0.343 1.00 94.62 99 LEU A O 1
ATOM 790 N N . LEU A 1 100 ? -7.526 -3.389 1.705 1.00 95.31 100 LEU A N 1
ATOM 791 C CA . LEU A 1 100 ? -8.817 -3.535 2.342 1.00 95.31 100 LEU A CA 1
ATOM 792 C C . LEU A 1 100 ? -8.747 -2.839 3.691 1.00 95.31 100 LEU A C 1
ATOM 794 O O . LEU A 1 100 ? -7.879 -3.136 4.502 1.00 95.31 100 LEU A O 1
ATOM 798 N N . ARG A 1 101 ? -9.677 -1.938 3.958 1.00 95.94 101 ARG A N 1
ATOM 799 C CA . ARG A 1 101 ? -9.887 -1.334 5.266 1.00 95.94 101 ARG A CA 1
ATOM 800 C C . ARG A 1 101 ? -11.312 -1.609 5.681 1.00 95.94 101 ARG A C 1
ATOM 802 O O . ARG A 1 101 ? -12.242 -1.392 4.913 1.00 95.94 101 ARG A O 1
ATOM 809 N N . TYR A 1 102 ? -11.484 -2.064 6.904 1.00 95.31 102 TYR A N 1
ATOM 810 C CA . TYR A 1 102 ? -12.786 -2.306 7.485 1.00 95.31 102 TYR A CA 1
ATOM 811 C C . TYR A 1 102 ? -12.845 -1.664 8.859 1.00 95.31 102 TYR A C 1
ATOM 813 O O . TYR A 1 102 ? -11.989 -1.909 9.707 1.00 95.31 102 TYR A O 1
ATOM 821 N N . ARG A 1 103 ? -13.852 -0.823 9.076 1.00 94.12 103 ARG A N 1
ATOM 822 C CA . ARG A 1 103 ? -14.084 -0.142 10.346 1.00 94.12 103 ARG A CA 1
ATOM 823 C C . ARG A 1 103 ? -15.382 -0.636 10.962 1.00 94.12 103 ARG A C 1
ATOM 825 O O . ARG A 1 103 ? -16.463 -0.324 10.470 1.00 94.12 103 ARG A O 1
ATOM 832 N N . TRP A 1 104 ? -15.280 -1.328 12.084 1.00 92.69 104 TRP A N 1
ATOM 833 C CA . TRP A 1 104 ? -16.427 -1.774 12.854 1.00 92.69 104 TRP A CA 1
ATOM 834 C C . T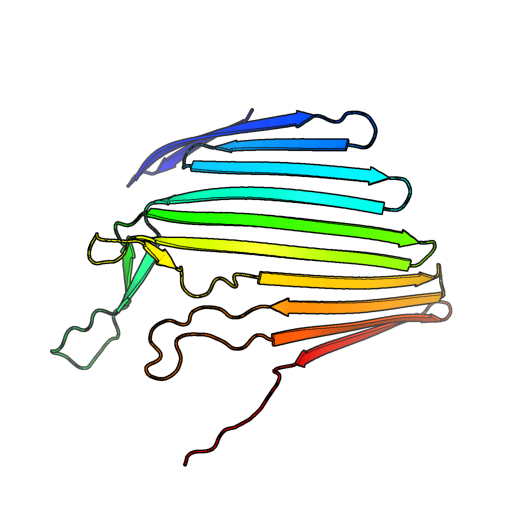RP A 1 104 ? -16.374 -1.202 14.263 1.00 92.69 104 TRP A C 1
ATOM 836 O O . TRP A 1 104 ? -15.569 -1.642 15.078 1.00 92.69 104 TRP A O 1
ATOM 846 N N . ASN A 1 105 ? -17.250 -0.232 14.542 1.00 90.94 105 ASN A N 1
ATOM 847 C CA . ASN A 1 105 ? -17.271 0.512 15.801 1.00 90.94 105 ASN A CA 1
ATOM 848 C C . ASN A 1 105 ? -15.866 1.064 16.120 1.00 90.94 105 ASN A C 1
ATOM 850 O O . ASN A 1 105 ? -15.335 1.876 15.361 1.00 90.94 105 ASN A O 1
ATOM 854 N N . ASP A 1 106 ? -15.259 0.551 17.185 1.00 91.62 106 ASP A N 1
ATOM 855 C CA . ASP A 1 106 ? -13.942 0.912 17.708 1.00 91.62 106 ASP A CA 1
ATOM 856 C C . ASP A 1 106 ? -12.791 0.102 17.083 1.00 91.62 106 ASP A C 1
ATOM 858 O O . ASP A 1 106 ? -11.619 0.336 17.374 1.00 91.62 106 ASP A O 1
ATOM 862 N N . ILE A 1 107 ? -13.097 -0.868 16.215 1.00 91.75 107 ILE A N 1
ATOM 863 C CA . ILE A 1 107 ? -12.121 -1.743 15.557 1.00 91.75 107 ILE A CA 1
ATOM 864 C C . ILE A 1 107 ? -11.874 -1.269 14.122 1.00 91.75 107 ILE A C 1
ATOM 866 O O . ILE A 1 107 ? -12.796 -1.077 13.330 1.00 91.75 107 ILE A O 1
ATOM 870 N N . LYS A 1 108 ? -10.603 -1.131 13.756 1.00 94.69 108 LYS A N 1
ATOM 871 C CA . LYS A 1 108 ? -10.112 -0.817 12.414 1.00 94.69 108 LYS A CA 1
ATOM 872 C C . LYS A 1 108 ? -9.197 -1.955 11.964 1.00 94.69 108 LYS A C 1
ATOM 874 O O . LYS A 1 108 ? -8.110 -2.135 12.502 1.00 94.69 108 LYS A O 1
ATOM 879 N N . LEU A 1 109 ? -9.628 -2.710 10.966 1.00 94.75 109 LEU A N 1
ATOM 880 C CA . LEU A 1 109 ? -8.832 -3.721 10.278 1.00 94.75 109 LEU A CA 1
ATOM 881 C C . LEU A 1 109 ? -8.308 -3.123 8.972 1.00 94.75 109 LEU A C 1
ATOM 883 O O . LEU A 1 109 ? -9.066 -2.527 8.215 1.00 94.75 109 LEU A O 1
ATOM 887 N N . THR A 1 110 ? -7.024 -3.289 8.691 1.00 95.75 110 THR A N 1
ATOM 888 C CA . THR A 1 110 ? -6.403 -2.959 7.407 1.00 95.75 110 THR A CA 1
ATOM 889 C C . THR A 1 110 ? -5.628 -4.168 6.913 1.00 95.75 110 THR A C 1
ATOM 891 O O . THR A 1 110 ? -4.736 -4.641 7.601 1.00 95.75 110 THR A O 1
ATOM 894 N N . GLY A 1 111 ? -5.954 -4.666 5.729 1.00 94.88 111 GLY A N 1
ATOM 895 C CA . GLY A 1 111 ? -5.176 -5.659 5.003 1.00 94.88 111 GLY A CA 1
ATOM 896 C C . GLY A 1 111 ? -4.566 -5.028 3.759 1.00 94.88 111 GLY A C 1
ATOM 897 O O . GLY A 1 111 ? -5.250 -4.292 3.054 1.00 94.88 111 GLY A O 1
ATOM 898 N N . SER A 1 112 ? -3.304 -5.313 3.479 1.00 92.44 112 SER A N 1
ATOM 899 C CA . SER A 1 112 ? -2.625 -4.947 2.242 1.00 92.44 112 SER A CA 1
ATOM 900 C C . SER A 1 112 ? -1.960 -6.171 1.626 1.00 92.44 112 SER A C 1
ATOM 902 O O . SER A 1 112 ? -1.527 -7.090 2.320 1.00 92.44 112 SER A O 1
ATOM 904 N N . TYR A 1 113 ? -1.890 -6.206 0.306 1.00 91.31 113 TYR A N 1
ATOM 905 C CA . TYR A 1 113 ? -1.218 -7.254 -0.438 1.00 91.31 113 TYR A CA 1
ATOM 906 C C . TYR A 1 113 ? -0.572 -6.649 -1.672 1.00 91.31 113 TYR A C 1
ATOM 908 O O . TYR A 1 113 ? -1.225 -5.946 -2.431 1.00 91.31 113 TYR A O 1
ATOM 916 N N . LEU A 1 114 ? 0.706 -6.924 -1.870 1.00 87.31 114 LEU A N 1
ATOM 917 C CA . LEU A 1 114 ? 1.498 -6.434 -2.978 1.00 87.31 114 LEU A CA 1
ATOM 918 C C . LEU A 1 114 ? 2.058 -7.629 -3.737 1.00 87.31 114 LEU A C 1
ATOM 920 O O . LEU A 1 114 ? 2.809 -8.436 -3.189 1.00 87.31 114 LEU A O 1
ATOM 924 N N . TYR A 1 115 ? 1.704 -7.701 -5.009 1.00 85.81 115 TYR A N 1
ATOM 925 C CA . TYR A 1 115 ? 2.340 -8.556 -5.989 1.00 85.81 115 TYR A CA 1
ATOM 926 C C . TYR A 1 115 ? 3.257 -7.708 -6.861 1.00 85.81 115 TYR A C 1
ATOM 928 O O . TYR A 1 115 ? 2.814 -6.697 -7.407 1.00 85.81 115 TYR A O 1
ATOM 936 N N . THR A 1 116 ? 4.520 -8.099 -6.985 1.00 81.94 116 THR A N 1
ATOM 937 C CA . THR A 1 116 ? 5.491 -7.406 -7.838 1.00 81.94 116 THR A CA 1
ATOM 938 C C . THR A 1 116 ? 6.237 -8.421 -8.681 1.00 81.94 116 THR A C 1
ATOM 940 O O . THR A 1 116 ? 6.843 -9.342 -8.154 1.00 81.94 116 THR A O 1
ATOM 943 N N . ASP A 1 117 ? 6.221 -8.228 -9.989 1.00 79.25 117 ASP A N 1
ATOM 944 C CA . ASP A 1 117 ? 7.047 -8.955 -10.939 1.00 79.25 117 ASP A CA 1
ATOM 945 C C . ASP A 1 117 ? 8.030 -7.964 -11.565 1.00 79.25 117 ASP A C 1
ATOM 947 O O . ASP A 1 117 ? 7.640 -7.020 -12.260 1.00 79.25 117 ASP A O 1
ATOM 951 N N . ALA A 1 118 ? 9.311 -8.135 -11.254 1.00 72.12 118 ALA A N 1
ATOM 952 C CA . ALA A 1 118 ? 10.381 -7.286 -11.745 1.00 72.12 118 ALA A CA 1
ATOM 953 C C . ALA A 1 118 ? 11.369 -8.126 -12.559 1.00 72.12 118 ALA A C 1
ATOM 955 O O . ALA A 1 118 ? 11.923 -9.101 -12.055 1.00 72.12 118 ALA A O 1
ATOM 956 N N . SER A 1 119 ? 11.636 -7.734 -13.807 1.00 68.56 119 SER A N 1
ATOM 957 C CA . SER A 1 119 ? 12.575 -8.431 -14.694 1.00 68.56 119 SER A CA 1
ATOM 958 C C . SER A 1 119 ? 13.534 -7.470 -15.401 1.00 68.56 119 SER A C 1
ATOM 960 O O . SER A 1 119 ? 13.133 -6.428 -15.924 1.00 68.56 119 SER A O 1
ATOM 962 N N . LYS A 1 120 ? 14.814 -7.843 -15.471 1.00 67.62 120 LYS A N 1
ATOM 963 C CA . LYS A 1 120 ? 15.863 -7.134 -16.217 1.00 67.62 120 LYS A CA 1
ATOM 964 C C . LYS A 1 120 ? 16.318 -7.926 -17.438 1.00 67.62 120 LYS A C 1
ATOM 966 O O . LYS A 1 120 ? 16.156 -9.143 -17.505 1.00 67.62 120 LYS A O 1
ATOM 971 N N . GLN A 1 121 ? 16.893 -7.246 -18.422 1.00 63.72 121 GLN A N 1
ATOM 972 C CA . GLN A 1 121 ? 17.535 -7.915 -19.553 1.00 63.72 121 GLN A CA 1
ATOM 973 C C . GLN A 1 121 ? 18.798 -8.664 -19.089 1.00 63.72 121 GLN A C 1
ATOM 975 O O . GLN A 1 121 ? 19.538 -8.176 -18.238 1.00 63.72 121 GLN A O 1
ATOM 980 N N . SER A 1 122 ? 19.032 -9.868 -19.620 1.00 57.72 122 SER A N 1
ATOM 981 C CA . SER A 1 122 ? 20.240 -10.650 -19.323 1.00 57.72 122 SER A CA 1
ATOM 982 C C . SER A 1 122 ? 21.503 -9.952 -19.848 1.00 57.72 122 SER A C 1
ATOM 984 O O . SER A 1 122 ? 21.476 -9.389 -20.944 1.00 57.72 122 SER A O 1
ATOM 986 N N . ASN A 1 123 ? 22.634 -10.073 -19.138 1.00 60.31 123 ASN A N 1
ATOM 987 C CA . ASN A 1 123 ? 23.941 -9.534 -19.561 1.00 60.31 123 ASN A CA 1
ATOM 988 C C . ASN A 1 123 ? 24.415 -10.080 -20.924 1.00 60.31 123 ASN A C 1
ATOM 990 O O . ASN A 1 123 ? 25.278 -9.487 -21.564 1.00 60.31 123 ASN A O 1
ATOM 994 N N . SER A 1 124 ? 23.855 -11.203 -21.388 1.00 57.84 124 SER A N 1
ATOM 995 C CA . SER A 1 124 ? 24.130 -11.776 -22.714 1.00 57.84 124 SER A CA 1
ATOM 996 C C . SER A 1 124 ? 23.254 -11.196 -23.837 1.00 57.84 124 SER A C 1
ATOM 998 O O . SER A 1 124 ? 23.355 -11.646 -24.974 1.00 57.84 124 SER A O 1
ATOM 1000 N N . GLY A 1 125 ? 22.343 -10.262 -23.536 1.00 56.06 125 GLY A N 1
ATOM 1001 C CA . GLY A 1 125 ? 21.387 -9.678 -24.488 1.00 56.06 125 GLY A CA 1
ATOM 1002 C C . GLY A 1 125 ? 20.243 -10.610 -24.919 1.00 56.06 125 GLY A C 1
ATOM 1003 O O . GLY A 1 125 ? 19.293 -10.156 -25.554 1.00 56.06 125 GLY A O 1
ATOM 1004 N N . ILE A 1 126 ? 20.296 -11.895 -24.549 1.00 53.62 126 ILE A N 1
ATOM 1005 C CA . ILE A 1 126 ? 19.302 -12.924 -24.878 1.00 53.62 126 ILE A CA 1
ATOM 1006 C C . ILE A 1 126 ? 18.518 -13.287 -23.610 1.00 53.62 126 ILE A C 1
ATOM 1008 O O . ILE A 1 126 ? 19.081 -13.821 -22.655 1.00 53.62 126 ILE A O 1
ATOM 1012 N N . GLY A 1 127 ? 17.208 -13.022 -23.617 1.00 54.97 127 GLY A N 1
ATOM 1013 C CA . GLY A 1 127 ? 16.293 -13.345 -22.515 1.00 54.97 127 GLY A CA 1
ATOM 1014 C C . GLY A 1 127 ? 16.245 -12.302 -21.388 1.00 54.97 127 GLY A C 1
ATOM 1015 O O . GLY A 1 127 ? 17.070 -11.388 -21.313 1.00 54.97 127 GLY A O 1
ATOM 1016 N N . ARG A 1 128 ? 15.241 -12.436 -20.511 1.00 63.72 128 ARG A N 1
ATOM 1017 C CA . ARG A 1 128 ? 15.046 -11.604 -19.311 1.00 63.72 128 ARG A CA 1
ATOM 1018 C C . ARG A 1 128 ? 15.262 -12.453 -18.058 1.00 63.72 128 ARG A C 1
ATOM 1020 O O . ARG A 1 128 ? 14.886 -13.622 -18.047 1.00 63.72 128 ARG A O 1
ATOM 1027 N N . VAL A 1 129 ? 15.861 -11.871 -17.026 1.00 65.38 129 VAL A N 1
ATOM 1028 C CA . VAL A 1 129 ? 16.096 -12.495 -15.718 1.00 65.38 129 VAL A CA 1
ATOM 1029 C C . VAL A 1 129 ? 15.361 -11.704 -14.630 1.00 65.38 129 VAL A C 1
ATOM 1031 O O . VAL A 1 129 ? 15.293 -10.478 -14.734 1.00 65.38 129 VAL A O 1
ATOM 1034 N N . PRO A 1 130 ? 14.783 -12.357 -13.606 1.00 60.53 130 PRO A N 1
ATOM 1035 C CA . PRO A 1 130 ? 14.104 -11.657 -12.517 1.00 60.53 130 PRO A CA 1
ATOM 1036 C C . PRO A 1 130 ? 15.075 -10.739 -11.762 1.00 60.53 130 PRO A C 1
ATOM 1038 O O . PRO A 1 130 ? 16.261 -11.048 -11.621 1.00 60.53 130 PRO A O 1
ATOM 1041 N N . LEU A 1 131 ? 14.576 -9.596 -11.295 1.00 62.53 131 LEU A N 1
ATOM 1042 C CA . LEU A 1 131 ? 15.352 -8.623 -10.539 1.00 62.53 131 LEU A CA 1
ATOM 1043 C C . LEU A 1 131 ? 15.558 -9.134 -9.105 1.00 62.53 131 LEU A C 1
ATOM 1045 O O . LEU A 1 131 ? 14.605 -9.402 -8.371 1.00 62.53 131 LEU A O 1
ATOM 1049 N N . THR A 1 132 ? 16.817 -9.264 -8.700 1.00 56.84 132 THR A N 1
ATOM 1050 C CA . THR A 1 132 ? 17.215 -9.654 -7.343 1.00 56.84 132 THR A CA 1
ATOM 1051 C C . THR A 1 132 ? 16.609 -8.704 -6.294 1.00 56.84 132 THR A C 1
ATOM 1053 O O . THR A 1 132 ? 16.462 -7.512 -6.554 1.00 56.84 132 THR A O 1
ATOM 1056 N N . LEU A 1 133 ? 16.302 -9.207 -5.089 1.00 56.69 133 LEU A N 1
ATOM 1057 C CA . LEU A 1 133 ? 15.833 -8.419 -3.928 1.00 56.69 133 LEU A CA 1
ATOM 1058 C C . LEU A 1 133 ? 14.448 -7.759 -4.069 1.00 56.69 133 LEU A C 1
ATOM 1060 O O . LEU A 1 133 ? 14.141 -6.794 -3.367 1.00 56.69 133 LEU A O 1
ATOM 1064 N N . THR A 1 134 ? 13.590 -8.283 -4.946 1.00 59.44 134 THR A N 1
ATOM 1065 C CA . THR A 1 134 ? 12.169 -7.915 -4.977 1.00 59.44 134 THR A CA 1
ATOM 1066 C C . THR A 1 134 ? 11.323 -9.125 -4.571 1.00 59.44 134 THR A C 1
ATOM 1068 O O . THR A 1 134 ? 11.373 -10.157 -5.239 1.00 59.44 134 THR A O 1
ATOM 1071 N N . PRO A 1 135 ? 10.606 -9.079 -3.431 1.00 59.56 135 PRO A N 1
ATOM 1072 C CA . PRO A 1 135 ? 9.684 -10.147 -3.073 1.00 59.56 135 PRO A CA 1
ATOM 1073 C C . PRO A 1 135 ? 8.515 -10.139 -4.043 1.00 59.56 135 PRO A C 1
ATOM 1075 O O . PRO A 1 135 ? 7.822 -9.130 -4.166 1.00 59.56 135 PRO A O 1
ATOM 1078 N N . GLU A 1 136 ? 8.263 -11.285 -4.675 1.00 76.25 136 GLU A N 1
ATOM 1079 C CA . GLU A 1 136 ? 7.129 -11.429 -5.594 1.00 76.25 136 GLU A CA 1
ATOM 1080 C C . GLU A 1 136 ? 5.795 -11.179 -4.882 1.00 76.25 136 GLU A C 1
ATOM 1082 O O . GLU A 1 136 ? 4.866 -10.613 -5.450 1.00 76.25 136 GLU A O 1
ATOM 1087 N N . HIS A 1 137 ? 5.723 -11.554 -3.603 1.00 83.12 137 HIS A N 1
ATOM 1088 C CA . HIS A 1 137 ? 4.528 -11.464 -2.778 1.00 83.12 137 HIS A CA 1
ATOM 1089 C C . HIS A 1 137 ? 4.860 -10.840 -1.427 1.00 83.12 137 HIS A C 1
ATOM 1091 O O . HIS A 1 137 ? 5.710 -11.348 -0.693 1.00 83.12 137 HIS A O 1
ATOM 1097 N N . SER A 1 138 ? 4.157 -9.774 -1.066 1.00 84.81 138 SER A N 1
ATOM 1098 C CA . SER A 1 138 ? 4.180 -9.200 0.279 1.00 84.81 138 SER A CA 1
ATOM 1099 C C . SER A 1 138 ? 2.751 -8.996 0.760 1.00 84.81 138 SER A C 1
ATOM 1101 O O . SER A 1 138 ? 1.891 -8.587 -0.011 1.00 84.81 138 SER A O 1
ATOM 1103 N N . ALA A 1 139 ? 2.472 -9.286 2.024 1.00 88.94 139 ALA A N 1
ATOM 1104 C CA . ALA A 1 139 ? 1.158 -9.085 2.622 1.00 88.94 139 ALA A CA 1
ATOM 1105 C C . ALA A 1 139 ? 1.301 -8.373 3.966 1.00 88.94 139 ALA A C 1
ATOM 1107 O O . ALA A 1 139 ? 2.286 -8.558 4.672 1.00 88.94 139 ALA A O 1
ATOM 1108 N N . GLY A 1 140 ? 0.322 -7.564 4.335 1.00 89.50 140 GLY A N 1
ATOM 1109 C CA . GLY A 1 140 ? 0.265 -6.862 5.605 1.00 89.50 140 GLY A CA 1
ATOM 1110 C C . GLY A 1 140 ? -1.136 -6.948 6.183 1.00 89.50 140 GLY A C 1
ATOM 1111 O O . GLY A 1 140 ? -2.124 -6.870 5.460 1.00 89.50 140 GLY A O 1
ATOM 1112 N N . ALA A 1 141 ? -1.234 -7.104 7.492 1.00 91.50 141 ALA A N 1
ATOM 1113 C CA . ALA A 1 141 ? -2.479 -7.018 8.228 1.00 91.50 141 ALA A CA 1
ATOM 1114 C C . ALA A 1 141 ? -2.241 -6.207 9.499 1.00 91.50 141 ALA A C 1
ATOM 1116 O O . ALA A 1 141 ? -1.325 -6.489 10.267 1.00 91.50 141 ALA A O 1
ATOM 1117 N N . VAL A 1 142 ? -3.070 -5.197 9.720 1.00 93.88 142 VAL A N 1
ATOM 1118 C CA . VAL A 1 142 ? -3.050 -4.350 10.906 1.00 93.88 142 VAL A CA 1
ATOM 1119 C C . VAL A 1 142 ? -4.448 -4.336 11.493 1.00 93.88 142 VAL A C 1
ATOM 1121 O O . VAL A 1 142 ? -5.415 -4.020 10.803 1.00 93.88 142 VAL A O 1
ATOM 1124 N N . ILE A 1 143 ? -4.562 -4.670 12.769 1.00 93.88 143 ILE A N 1
ATOM 1125 C CA . ILE A 1 143 ? -5.801 -4.555 13.531 1.00 93.88 143 ILE A CA 1
ATOM 1126 C C . ILE A 1 143 ? -5.551 -3.542 14.630 1.00 93.88 143 ILE A C 1
ATOM 1128 O O . ILE A 1 143 ? -4.617 -3.693 15.410 1.00 93.88 143 ILE A O 1
ATOM 1132 N N . MET A 1 144 ? -6.398 -2.527 14.695 1.00 93.62 144 MET A N 1
ATOM 1133 C CA . MET A 1 144 ? -6.405 -1.529 15.750 1.00 93.62 144 MET A CA 1
ATOM 1134 C C . MET A 1 144 ? -7.760 -1.570 16.432 1.00 93.62 144 MET A C 1
ATOM 1136 O O . MET A 1 144 ? -8.784 -1.472 15.767 1.00 93.62 144 MET A O 1
ATOM 1140 N N . TRP A 1 145 ? -7.771 -1.686 17.746 1.00 93.06 145 TRP A N 1
ATOM 1141 C CA . TRP A 1 145 ? -8.958 -1.538 18.567 1.00 93.06 145 TRP A CA 1
ATOM 1142 C C . TRP A 1 145 ? -8.752 -0.341 19.487 1.00 93.06 145 TRP A C 1
ATOM 1144 O O . TRP A 1 145 ? -7.775 -0.292 20.229 1.00 93.06 145 TRP A O 1
ATOM 1154 N N . GLU A 1 146 ? -9.626 0.651 19.381 1.00 90.75 146 GLU A N 1
ATOM 1155 C CA . GLU A 1 146 ? -9.519 1.933 20.069 1.00 90.75 146 GLU A CA 1
ATOM 1156 C C . GLU A 1 146 ? -10.857 2.276 20.718 1.00 90.75 146 GLU A C 1
ATOM 1158 O O . GLU A 1 146 ? -11.766 2.752 20.045 1.00 90.75 146 GLU A O 1
ATOM 1163 N N . GLU A 1 147 ? -10.967 2.074 22.029 1.00 85.75 147 GLU A N 1
ATOM 1164 C CA . GLU A 1 147 ? -12.138 2.507 22.787 1.00 85.75 147 GLU A CA 1
ATOM 1165 C C . GLU A 1 147 ? -11.918 3.932 23.310 1.00 85.75 147 GLU A C 1
ATOM 1167 O O . GLU A 1 147 ? -10.928 4.226 23.996 1.00 85.75 147 GLU A O 1
ATOM 1172 N N . HIS A 1 148 ? -12.852 4.831 22.987 1.00 72.38 148 HIS A N 1
ATOM 1173 C CA . HIS A 1 148 ? -12.731 6.259 23.276 1.00 72.38 148 HIS A CA 1
ATOM 1174 C C . HIS A 1 148 ? -12.517 6.522 24.781 1.00 72.38 148 HIS A C 1
ATOM 1176 O O . HIS A 1 148 ? -13.422 6.368 25.596 1.00 72.38 148 HIS A O 1
ATOM 1182 N N . GLY A 1 149 ? -11.304 6.954 25.146 1.00 68.94 149 GLY A N 1
ATOM 1183 C CA . GLY A 1 149 ? -10.948 7.377 26.506 1.00 68.94 149 GLY A CA 1
ATOM 1184 C C . GLY A 1 149 ? -10.425 6.285 27.445 1.00 68.94 149 GLY A C 1
ATOM 1185 O O . GLY A 1 149 ? -10.170 6.591 28.608 1.00 68.94 149 GLY A O 1
ATOM 1186 N N . SER A 1 150 ? -10.237 5.049 26.969 1.00 79.88 150 SER A N 1
ATOM 1187 C CA . SER A 1 150 ? -9.808 3.921 27.812 1.00 79.88 150 SER A CA 1
ATOM 1188 C C . SER A 1 150 ? -8.495 3.302 27.334 1.00 79.88 150 SER A C 1
ATOM 1190 O O . SER A 1 150 ? -7.482 3.347 28.039 1.00 79.88 150 SER A O 1
ATOM 1192 N N . HIS A 1 151 ? -8.476 2.747 26.123 1.00 83.69 151 HIS A N 1
ATOM 1193 C CA . HIS A 1 151 ? -7.331 1.990 25.633 1.00 83.69 151 HIS A CA 1
ATOM 1194 C C . HIS A 1 151 ? -7.286 1.923 24.108 1.00 83.69 151 HIS A C 1
ATOM 1196 O O . HIS A 1 151 ? -8.299 2.020 23.419 1.00 83.69 151 HIS A O 1
ATOM 1202 N N . LEU A 1 152 ? -6.077 1.730 23.597 1.00 89.25 152 LEU A N 1
ATOM 1203 C CA . LEU A 1 152 ? -5.788 1.490 22.196 1.00 89.25 152 LEU A CA 1
ATOM 1204 C C . LEU A 1 152 ? -4.844 0.294 22.106 1.00 89.25 152 LEU A C 1
ATOM 1206 O O . LEU A 1 152 ? -3.753 0.303 22.667 1.00 89.25 152 LEU A O 1
ATOM 1210 N N . VAL A 1 153 ? -5.271 -0.751 21.413 1.00 92.12 153 VAL A N 1
ATOM 1211 C CA . VAL A 1 153 ? -4.496 -1.971 21.201 1.00 92.12 153 VAL A CA 1
ATOM 1212 C C . VAL A 1 153 ? -4.343 -2.181 19.706 1.00 92.12 153 VAL A C 1
ATOM 1214 O O . VAL A 1 153 ? -5.315 -2.178 18.959 1.00 92.12 153 VAL A O 1
ATOM 1217 N N . GLY A 1 154 ? -3.105 -2.343 19.266 1.00 90.94 154 GLY A N 1
ATOM 1218 C CA . GLY A 1 154 ? -2.723 -2.559 17.886 1.00 90.94 154 GLY A CA 1
ATOM 1219 C C . GLY A 1 154 ? -1.946 -3.853 17.723 1.00 90.94 154 GLY A C 1
ATOM 1220 O O . GLY A 1 154 ? -1.065 -4.168 18.522 1.00 90.94 154 GLY A O 1
ATOM 1221 N N . PHE A 1 155 ? -2.239 -4.580 16.656 1.00 92.75 155 PHE A N 1
ATOM 1222 C CA . PHE A 1 155 ? -1.438 -5.698 16.185 1.00 92.75 155 PHE A CA 1
ATOM 1223 C C . PHE A 1 155 ? -1.114 -5.489 14.712 1.00 92.75 155 PHE A C 1
ATOM 1225 O O . PHE A 1 155 ? -2.009 -5.228 13.911 1.00 92.75 155 PHE A O 1
ATOM 1232 N N . GLU A 1 156 ? 0.160 -5.613 14.361 1.00 90.44 156 GLU A N 1
ATOM 1233 C CA . GLU A 1 156 ? 0.653 -5.561 12.991 1.00 90.44 156 GLU A CA 1
ATOM 1234 C C . GLU A 1 156 ? 1.325 -6.889 12.633 1.00 90.44 156 GLU A C 1
ATOM 1236 O O . GLU A 1 156 ? 2.109 -7.436 13.406 1.00 90.44 156 GLU A O 1
ATOM 1241 N N . ALA A 1 157 ? 1.012 -7.416 11.458 1.00 87.69 157 ALA A N 1
ATOM 1242 C CA . ALA A 1 157 ? 1.604 -8.621 10.909 1.00 87.69 157 ALA A CA 1
ATOM 1243 C C . ALA A 1 157 ? 1.928 -8.387 9.439 1.00 87.69 157 ALA A C 1
ATOM 1245 O O . ALA A 1 157 ? 1.032 -8.236 8.614 1.00 87.69 157 ALA A O 1
ATOM 1246 N N . TYR A 1 158 ? 3.210 -8.381 9.108 1.00 86.31 158 TYR A N 1
ATOM 1247 C CA . TYR A 1 158 ? 3.692 -8.269 7.741 1.00 86.31 158 TYR A CA 1
ATOM 1248 C C . TYR A 1 158 ? 4.373 -9.565 7.340 1.00 86.31 158 TYR A C 1
ATOM 1250 O O . TYR A 1 158 ? 5.219 -10.086 8.062 1.00 86.31 158 TYR A O 1
ATOM 1258 N N . TYR A 1 159 ? 4.005 -10.071 6.180 1.00 82.88 159 TYR A N 1
ATOM 1259 C CA . TYR A 1 159 ? 4.595 -11.221 5.536 1.00 82.88 159 TYR A CA 1
ATOM 1260 C C . TYR A 1 159 ? 5.378 -10.757 4.315 1.00 82.88 159 TYR A C 1
ATOM 1262 O O . TYR A 1 159 ? 4.821 -10.118 3.420 1.00 82.88 159 TYR A O 1
ATOM 1270 N N . THR A 1 160 ? 6.650 -11.128 4.260 1.00 78.25 160 THR A N 1
ATOM 1271 C CA . THR A 1 160 ? 7.496 -10.917 3.087 1.00 78.25 160 THR A CA 1
ATOM 1272 C C . THR A 1 160 ? 7.838 -12.273 2.492 1.00 78.25 160 THR A C 1
ATOM 1274 O O . THR A 1 160 ? 8.412 -13.126 3.172 1.00 78.25 160 THR A O 1
ATOM 1277 N N . GLY A 1 161 ? 7.478 -12.473 1.224 1.00 72.06 161 GLY A N 1
ATOM 1278 C CA . GLY A 1 161 ? 7.775 -13.684 0.471 1.00 72.06 161 GLY A CA 1
ATOM 1279 C C . GLY A 1 161 ? 9.255 -13.835 0.115 1.00 72.06 161 GLY A C 1
ATOM 1280 O O . GLY A 1 161 ? 10.098 -12.988 0.418 1.00 72.06 161 GLY A O 1
ATOM 1281 N N . THR A 1 162 ? 9.572 -14.945 -0.545 1.00 68.31 162 THR A N 1
ATOM 1282 C CA . THR A 1 162 ? 10.935 -15.269 -0.976 1.00 68.31 162 THR A CA 1
ATOM 1283 C C . THR A 1 162 ? 11.431 -14.280 -2.030 1.00 68.31 162 THR A C 1
ATOM 1285 O O . THR A 1 162 ? 10.690 -13.943 -2.951 1.00 68.31 162 THR A O 1
ATOM 1288 N N . GLN A 1 163 ? 12.690 -13.863 -1.931 1.00 59.03 163 GLN A N 1
ATOM 1289 C CA . GLN A 1 163 ? 13.350 -12.967 -2.886 1.00 59.03 163 GLN A CA 1
ATOM 1290 C C . GLN A 1 163 ? 14.542 -13.686 -3.508 1.00 59.03 163 GLN A C 1
ATOM 1292 O O . GLN A 1 163 ? 15.212 -14.457 -2.823 1.00 59.03 163 GLN A O 1
ATOM 1297 N N . HIS A 1 164 ? 14.843 -13.437 -4.780 1.00 55.94 164 HIS A N 1
ATOM 1298 C CA . HIS A 1 164 ? 16.088 -13.934 -5.368 1.00 55.94 164 HIS A CA 1
ATOM 1299 C C . HIS A 1 164 ? 17.288 -13.221 -4.719 1.00 55.94 164 HIS A C 1
ATOM 1301 O O . HIS A 1 164 ? 17.219 -12.014 -4.486 1.00 55.94 164 HIS A O 1
ATOM 1307 N N . LEU A 1 165 ? 18.354 -13.960 -4.394 1.00 55.53 165 LEU A N 1
ATOM 1308 C CA . LEU A 1 165 ? 19.594 -13.443 -3.793 1.00 55.53 165 LEU A CA 1
ATOM 1309 C C . LEU A 1 165 ? 20.719 -13.460 -4.840 1.00 55.53 165 LEU A C 1
ATOM 1311 O O . LEU A 1 165 ? 20.850 -14.427 -5.583 1.00 55.53 165 LEU A O 1
ATOM 1315 N N . GLU A 1 166 ? 21.544 -12.414 -4.896 1.00 43.34 166 GLU A N 1
ATOM 1316 C CA . GLU A 1 166 ? 22.682 -12.333 -5.822 1.00 43.34 166 GLU A CA 1
ATOM 1317 C C . GLU A 1 166 ? 23.971 -12.813 -5.140 1.00 43.34 166 GLU A C 1
ATOM 1319 O O . GLU A 1 166 ? 24.211 -12.528 -3.965 1.00 43.34 166 GLU A O 1
ATOM 1324 N N . ASN A 1 167 ? 24.811 -13.537 -5.887 1.00 45.94 167 ASN A N 1
ATOM 1325 C CA . ASN A 1 167 ? 26.150 -13.978 -5.477 1.00 45.94 167 ASN A CA 1
ATOM 1326 C C . ASN A 1 167 ? 26.229 -14.884 -4.231 1.00 45.94 167 ASN A C 1
ATOM 1328 O O . ASN A 1 167 ? 27.211 -14.824 -3.487 1.00 45.94 167 ASN A O 1
ATOM 1332 N N . ASN A 1 168 ? 25.257 -15.777 -4.017 1.00 42.44 168 ASN A N 1
ATOM 1333 C CA . ASN A 1 168 ? 25.391 -16.843 -3.021 1.00 42.44 168 ASN A CA 1
ATOM 1334 C C . ASN A 1 168 ? 25.568 -18.219 -3.698 1.00 42.44 168 ASN A C 1
ATOM 1336 O O . ASN A 1 168 ? 24.600 -18.736 -4.247 1.00 42.44 168 ASN A O 1
ATOM 1340 N N . PRO A 1 169 ? 26.753 -18.861 -3.615 1.00 49.75 169 PRO A N 1
ATOM 1341 C CA . PRO A 1 169 ? 27.006 -20.166 -4.239 1.00 49.75 169 PRO A CA 1
ATOM 1342 C C . PRO A 1 169 ? 26.190 -21.333 -3.646 1.00 49.75 169 PRO A C 1
ATOM 1344 O O . PRO A 1 169 ? 26.303 -22.455 -4.134 1.00 49.75 169 PRO A O 1
ATOM 1347 N N . TYR A 1 170 ? 25.377 -21.093 -2.609 1.00 49.81 170 TYR A N 1
ATOM 1348 C CA . TYR A 1 170 ? 24.586 -22.121 -1.925 1.00 49.81 170 TYR A CA 1
ATOM 1349 C C . TYR A 1 170 ? 23.070 -21.870 -1.913 1.00 49.81 170 TYR A C 1
ATOM 1351 O O . TYR A 1 170 ? 22.325 -22.781 -1.550 1.00 49.81 170 TYR A O 1
ATOM 1359 N N . ARG A 1 171 ? 22.586 -20.662 -2.247 1.00 48.94 171 ARG A N 1
ATOM 1360 C CA . ARG A 1 171 ? 21.155 -20.318 -2.137 1.00 48.94 171 ARG A CA 1
ATOM 1361 C C . ARG A 1 171 ? 20.752 -19.167 -3.057 1.00 48.94 171 ARG A C 1
ATOM 1363 O O . ARG A 1 171 ? 21.063 -18.015 -2.777 1.00 48.94 171 ARG A O 1
ATOM 1370 N N . ASP A 1 172 ? 19.942 -19.484 -4.062 1.00 52.94 172 ASP A N 1
ATOM 1371 C CA . ASP A 1 172 ? 19.435 -18.510 -5.039 1.00 52.94 172 ASP A CA 1
ATOM 1372 C C . ASP A 1 172 ? 18.180 -17.750 -4.556 1.00 52.94 172 ASP A C 1
ATOM 1374 O O . ASP A 1 172 ? 17.726 -16.818 -5.219 1.00 52.94 172 ASP A O 1
ATOM 1378 N N . ARG A 1 173 ? 17.597 -18.134 -3.404 1.00 56.44 173 ARG A N 1
ATOM 1379 C CA . ARG A 1 173 ? 16.370 -17.547 -2.825 1.00 56.44 173 ARG A CA 1
ATOM 1380 C C . ARG A 1 173 ? 16.469 -17.336 -1.310 1.00 56.44 173 ARG A C 1
ATOM 1382 O O . ARG A 1 173 ? 17.041 -18.169 -0.603 1.00 56.44 173 ARG A O 1
ATOM 1389 N N . SER A 1 174 ? 15.885 -16.244 -0.816 1.00 59.03 174 SER A N 1
ATOM 1390 C CA . SER A 1 174 ? 15.696 -15.957 0.609 1.00 59.03 174 SER A CA 1
ATOM 1391 C C . SER A 1 174 ? 14.491 -16.710 1.170 1.00 59.03 174 SER A C 1
ATOM 1393 O O . SER A 1 174 ? 13.531 -16.981 0.448 1.00 59.03 174 SER A O 1
ATOM 1395 N N . ASP A 1 175 ? 14.513 -16.997 2.471 1.00 67.88 175 ASP A N 1
ATOM 1396 C CA . ASP A 1 175 ? 13.348 -17.537 3.173 1.00 67.88 175 ASP A CA 1
ATOM 1397 C C . ASP A 1 175 ? 12.295 -16.444 3.384 1.00 67.88 175 ASP A C 1
ATOM 1399 O O . ASP A 1 175 ? 12.628 -15.276 3.611 1.00 67.88 175 ASP A O 1
ATOM 1403 N N . ALA A 1 176 ? 11.023 -16.831 3.311 1.00 74.12 176 ALA A N 1
ATOM 1404 C CA . ALA A 1 176 ? 9.928 -15.951 3.685 1.00 74.12 176 ALA A CA 1
ATOM 1405 C C . ALA A 1 176 ? 9.943 -15.719 5.202 1.00 74.12 176 ALA A C 1
ATOM 1407 O O . ALA A 1 176 ? 10.238 -16.629 5.982 1.00 74.12 176 ALA A O 1
ATOM 1408 N N . TYR A 1 177 ? 9.616 -14.507 5.635 1.00 74.94 177 TYR A N 1
ATOM 1409 C CA . TYR A 1 177 ? 9.619 -14.154 7.052 1.00 74.94 177 TYR A CA 1
ATOM 1410 C C . TYR A 1 177 ? 8.406 -13.314 7.422 1.00 74.94 177 TYR A C 1
ATOM 1412 O O . TYR A 1 177 ? 7.820 -12.612 6.595 1.00 74.94 177 TYR A O 1
ATOM 1420 N N . TRP A 1 178 ? 8.057 -13.383 8.704 1.00 78.69 178 TRP A N 1
ATOM 1421 C CA . TRP A 1 178 ? 7.013 -12.558 9.290 1.00 78.69 178 TRP A CA 1
ATOM 1422 C C . TRP A 1 178 ? 7.625 -11.495 10.193 1.00 78.69 178 TRP A C 1
ATOM 1424 O O . TRP A 1 178 ? 8.507 -11.774 11.008 1.00 78.69 178 TRP A O 1
ATOM 1434 N N . HIS A 1 179 ? 7.118 -10.277 10.082 1.00 84.94 179 HIS A N 1
ATOM 1435 C CA . HIS A 1 179 ? 7.346 -9.206 11.032 1.00 84.94 179 HIS A CA 1
ATOM 1436 C C . HIS A 1 179 ? 6.055 -8.960 11.803 1.00 84.94 179 HIS A C 1
ATOM 1438 O O . HIS A 1 179 ? 5.048 -8.570 11.218 1.00 84.94 179 HIS A O 1
ATOM 1444 N N . LEU A 1 180 ? 6.085 -9.217 13.106 1.00 88.25 180 LEU A N 1
ATOM 1445 C CA . LEU A 1 180 ? 4.943 -9.044 13.990 1.00 88.25 180 LEU A CA 1
ATOM 1446 C C . LEU A 1 180 ? 5.223 -7.894 14.952 1.00 88.25 180 LEU A C 1
ATOM 1448 O O . LEU A 1 180 ? 6.313 -7.791 15.518 1.00 88.25 180 LEU A O 1
ATOM 1452 N N . GLY A 1 181 ? 4.230 -7.051 15.176 1.00 87.44 181 GLY A N 1
ATOM 1453 C CA . GLY A 1 181 ? 4.290 -5.968 16.138 1.00 87.44 181 GLY A CA 1
ATOM 1454 C C . GLY A 1 181 ? 3.023 -5.923 16.972 1.00 87.44 181 GLY A C 1
ATOM 1455 O O . GLY A 1 181 ? 1.922 -6.187 16.498 1.00 87.44 181 GLY A O 1
ATOM 1456 N N . LEU A 1 182 ? 3.200 -5.596 18.241 1.00 89.69 182 LEU A N 1
ATOM 1457 C CA . LEU A 1 182 ? 2.135 -5.330 19.188 1.00 89.69 182 LEU A CA 1
ATOM 1458 C C . LEU A 1 182 ? 2.336 -3.927 19.735 1.00 89.69 182 LEU A C 1
ATOM 1460 O O . LEU A 1 182 ? 3.450 -3.521 20.074 1.00 89.69 182 LEU A O 1
ATOM 1464 N N . LEU A 1 183 ? 1.244 -3.193 19.834 1.00 90.06 183 LEU A N 1
ATOM 1465 C CA . LEU A 1 183 ? 1.197 -1.855 20.384 1.00 90.06 183 LEU A CA 1
ATOM 1466 C C . LEU A 1 183 ? 0.038 -1.802 21.372 1.00 90.06 183 LEU A C 1
ATOM 1468 O O . LEU A 1 183 ? -1.057 -2.266 21.083 1.00 90.06 183 LEU A O 1
ATOM 1472 N N . GLY A 1 184 ? 0.277 -1.260 22.555 1.00 88.50 184 GLY A N 1
ATOM 1473 C CA . GLY A 1 184 ? -0.736 -1.105 23.585 1.00 88.50 184 GLY A CA 1
ATOM 1474 C C . GLY A 1 184 ? -0.584 0.248 24.247 1.00 88.50 184 GLY A C 1
ATOM 1475 O O . GLY A 1 184 ? 0.487 0.587 24.743 1.00 88.50 184 GLY A O 1
ATOM 1476 N N . GLN A 1 185 ? -1.660 1.014 24.271 1.00 88.00 185 GLN A N 1
ATOM 1477 C CA . GLN A 1 185 ? -1.789 2.235 25.037 1.00 88.00 185 GLN A CA 1
ATOM 1478 C C . GLN A 1 185 ? -2.983 2.097 25.973 1.00 88.00 185 GLN A C 1
ATOM 1480 O O . GLN A 1 185 ? -4.063 1.693 25.554 1.00 88.00 185 GLN A O 1
ATOM 1485 N N . ILE A 1 186 ? -2.804 2.459 27.238 1.00 85.94 186 ILE A N 1
ATOM 1486 C CA . ILE A 1 186 ? -3.888 2.499 28.221 1.00 85.94 186 ILE A CA 1
ATOM 1487 C C . ILE A 1 186 ? -3.862 3.871 28.879 1.00 85.94 186 ILE A C 1
ATOM 1489 O O . ILE A 1 186 ? -2.808 4.333 29.321 1.00 85.94 186 ILE A O 1
ATOM 1493 N N . THR A 1 187 ? -5.016 4.523 28.954 1.00 83.50 187 THR A N 1
ATOM 1494 C CA . THR A 1 187 ? -5.178 5.823 29.601 1.00 83.50 187 THR A CA 1
ATOM 1495 C C . THR A 1 187 ? -5.953 5.641 30.900 1.00 83.50 187 THR A C 1
ATOM 1497 O O . THR A 1 187 ? -7.099 5.208 30.907 1.00 83.50 187 THR A O 1
ATOM 1500 N N . VAL A 1 188 ? -5.318 5.975 32.024 1.00 82.25 188 VAL A N 1
ATOM 1501 C CA . VAL A 1 188 ? -5.912 5.913 33.363 1.00 82.25 188 VAL A CA 1
ATOM 1502 C C . VAL A 1 188 ? -6.006 7.335 33.911 1.00 82.25 188 VAL A C 1
ATOM 1504 O O . VAL A 1 188 ? -5.022 7.935 34.354 1.00 82.25 188 VAL A O 1
ATOM 1507 N N . GLY A 1 189 ? -7.208 7.911 33.856 1.00 81.25 189 GLY A N 1
ATOM 1508 C CA . GLY A 1 189 ? -7.461 9.285 34.288 1.00 81.25 189 GLY A CA 1
ATOM 1509 C C . GLY A 1 189 ? -6.729 10.309 33.415 1.00 81.25 189 GLY A C 1
ATOM 1510 O O . GLY A 1 189 ? -7.120 10.547 32.279 1.00 81.25 189 GLY A O 1
ATOM 1511 N N . ARG A 1 190 ? -5.679 10.943 33.955 1.00 82.75 190 ARG A N 1
ATOM 1512 C CA . ARG A 1 190 ? -4.852 11.941 33.239 1.00 82.75 190 ARG A CA 1
ATOM 1513 C C . ARG A 1 190 ? -3.516 11.385 32.732 1.00 82.75 190 ARG A C 1
ATOM 1515 O O . ARG A 1 190 ? -2.742 12.140 32.150 1.00 82.75 190 ARG A O 1
ATOM 1522 N N . ILE A 1 191 ? -3.215 10.112 32.994 1.00 82.50 191 ILE A N 1
ATOM 1523 C CA . ILE A 1 191 ? -1.926 9.492 32.666 1.00 82.50 191 ILE A CA 1
ATOM 1524 C C . ILE A 1 191 ? -2.147 8.435 31.583 1.00 82.50 191 ILE A C 1
ATOM 1526 O O . ILE A 1 191 ? -3.021 7.582 31.718 1.00 82.50 191 ILE A O 1
ATOM 1530 N N . SER A 1 192 ? -1.340 8.485 30.525 1.00 82.31 192 SER A N 1
ATOM 1531 C CA . SER A 1 192 ? -1.332 7.491 29.449 1.00 82.31 192 SER A CA 1
ATOM 1532 C C . SER A 1 192 ? -0.042 6.676 29.492 1.00 82.31 192 SER A C 1
ATOM 1534 O O . SER A 1 192 ? 1.050 7.243 29.493 1.00 82.31 192 SER A O 1
ATOM 1536 N N . TYR A 1 193 ? -0.174 5.353 29.499 1.00 84.25 193 TYR A N 1
ATOM 1537 C CA . TYR A 1 193 ? 0.926 4.399 29.380 1.00 84.25 193 TYR A CA 1
ATOM 1538 C C . TYR A 1 193 ? 0.971 3.852 27.961 1.00 84.25 193 TYR A C 1
ATOM 1540 O O . TYR A 1 193 ? -0.075 3.539 27.400 1.00 84.25 193 TYR A O 1
ATOM 1548 N N . PHE A 1 194 ? 2.170 3.711 27.402 1.00 86.38 194 PHE A N 1
ATOM 1549 C CA . PHE A 1 194 ? 2.391 3.174 26.063 1.00 86.38 194 PHE A CA 1
ATOM 1550 C C . PHE A 1 194 ? 3.440 2.064 26.105 1.00 86.38 194 PHE A C 1
ATOM 1552 O O . PHE A 1 194 ? 4.485 2.213 26.739 1.00 86.38 194 PHE A O 1
ATOM 1559 N N . LEU A 1 195 ? 3.168 0.970 25.404 1.00 88.12 195 LEU A N 1
ATOM 1560 C CA . LEU A 1 195 ? 4.067 -0.156 25.224 1.00 88.12 195 LEU A CA 1
ATOM 1561 C C . LEU A 1 195 ? 4.055 -0.581 23.757 1.00 88.12 195 LEU A C 1
ATOM 1563 O O . LEU A 1 195 ? 2.996 -0.746 23.155 1.00 88.12 195 LEU A O 1
ATOM 1567 N N . MET A 1 196 ? 5.240 -0.814 23.203 1.00 84.88 196 MET A N 1
ATOM 1568 C CA . MET A 1 196 ? 5.397 -1.370 21.867 1.00 84.88 196 MET A CA 1
ATOM 1569 C C . MET A 1 196 ? 6.393 -2.518 21.900 1.00 84.88 196 MET A C 1
ATOM 1571 O O . MET A 1 196 ? 7.475 -2.406 22.476 1.00 84.88 196 MET A O 1
ATOM 1575 N N . GLN A 1 197 ? 6.030 -3.614 21.249 1.00 87.44 197 GLN A N 1
ATOM 1576 C CA . GLN A 1 197 ? 6.875 -4.777 21.063 1.00 87.44 197 GLN A CA 1
ATOM 1577 C C . GLN A 1 197 ? 6.914 -5.125 19.580 1.00 87.44 197 GLN A C 1
ATOM 1579 O O . GLN A 1 197 ? 5.887 -5.147 18.912 1.00 87.44 197 GLN A O 1
ATOM 1584 N N . ARG A 1 198 ? 8.102 -5.427 19.059 1.00 82.31 198 ARG A N 1
ATOM 1585 C CA . ARG A 1 198 ? 8.285 -5.937 17.698 1.00 82.31 198 ARG A CA 1
ATOM 1586 C C . ARG A 1 198 ? 9.068 -7.232 17.743 1.00 82.31 198 ARG A C 1
ATOM 1588 O O . ARG A 1 198 ? 9.985 -7.382 18.546 1.00 82.31 198 ARG A O 1
ATOM 1595 N N . THR A 1 199 ? 8.692 -8.186 16.910 1.00 77.69 199 THR A N 1
ATOM 1596 C CA . THR A 1 199 ? 9.320 -9.501 16.808 1.00 77.69 199 THR A CA 1
ATOM 1597 C C . THR A 1 199 ? 9.412 -9.901 15.345 1.00 77.69 199 THR A C 1
ATOM 1599 O O . THR A 1 199 ? 8.506 -9.665 14.552 1.00 77.69 199 THR A O 1
ATOM 1602 N N . TYR A 1 200 ? 10.524 -10.529 14.985 1.00 73.88 200 TYR A N 1
ATOM 1603 C CA . TYR A 1 200 ? 10.721 -11.127 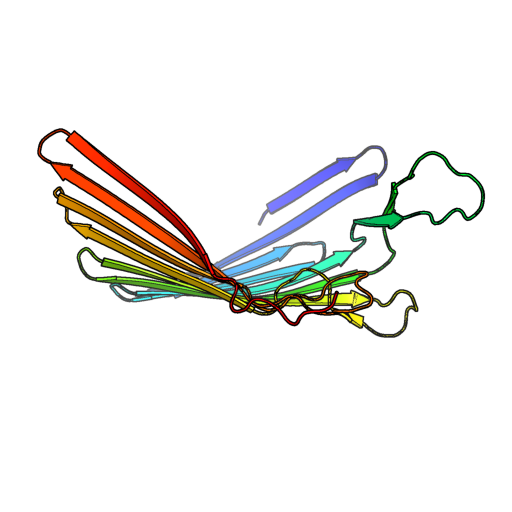13.673 1.00 73.88 200 TYR A CA 1
ATOM 1604 C C . TYR A 1 200 ? 10.607 -12.639 13.841 1.00 73.88 200 TYR A C 1
ATOM 1606 O O . TYR A 1 200 ? 11.309 -13.223 14.667 1.00 73.88 200 TYR A O 1
ATOM 1614 N N . SER A 1 201 ? 9.708 -13.270 13.093 1.00 61.38 201 SER A N 1
ATOM 1615 C CA . SER A 1 201 ? 9.615 -14.723 13.028 1.00 61.38 201 SER A CA 1
ATOM 1616 C C . SER A 1 201 ? 10.275 -15.180 11.734 1.00 61.38 201 SER A C 1
ATOM 1618 O O . SER A 1 201 ? 9.700 -15.101 10.648 1.00 61.38 201 SER A O 1
ATOM 1620 N N . THR A 1 202 ? 11.523 -15.626 11.857 1.00 52.75 202 THR A N 1
ATOM 1621 C CA . THR A 1 202 ? 12.150 -16.488 10.857 1.00 52.75 202 THR A CA 1
ATOM 1622 C C . THR A 1 202 ? 11.724 -17.913 11.191 1.00 52.75 202 THR A C 1
ATOM 1624 O O . THR A 1 202 ? 12.106 -18.437 12.241 1.00 52.75 202 THR A O 1
ATOM 1627 N N . TYR A 1 203 ? 10.896 -18.525 10.341 1.00 45.09 203 TYR A N 1
ATOM 1628 C CA . TYR A 1 203 ? 10.555 -19.935 10.501 1.00 45.09 203 TYR A CA 1
ATOM 1629 C C . TYR A 1 203 ? 11.730 -20.792 10.005 1.00 45.09 203 TYR A C 1
ATOM 1631 O O . TYR A 1 203 ? 11.948 -20.981 8.816 1.00 45.09 203 TYR A O 1
ATOM 1639 N N . ASP A 1 204 ? 12.446 -21.283 11.009 1.00 40.62 204 ASP A N 1
ATOM 1640 C CA . ASP A 1 204 ? 13.387 -22.396 11.079 1.00 40.62 204 ASP A CA 1
ATOM 1641 C C . ASP A 1 204 ? 14.904 -22.159 10.964 1.00 40.62 204 ASP A C 1
ATOM 1643 O O . ASP A 1 204 ? 15.479 -21.583 10.042 1.00 40.62 204 ASP A O 1
ATOM 1647 N N . LYS A 1 205 ? 15.531 -22.679 12.016 1.00 40.81 205 LYS A N 1
ATOM 1648 C CA . LYS A 1 205 ? 16.939 -22.794 12.334 1.00 40.81 205 LYS A CA 1
ATOM 1649 C C . LYS A 1 205 ? 17.475 -24.077 11.699 1.00 40.81 205 LYS A C 1
ATOM 1651 O O . LYS A 1 205 ? 16.897 -25.140 11.836 1.00 40.81 205 LYS A O 1
ATOM 1656 N N . GLN A 1 206 ? 18.702 -23.988 11.201 1.00 40.53 206 GLN A N 1
ATOM 1657 C CA . GLN A 1 206 ? 19.684 -25.077 11.152 1.00 40.53 206 GLN A CA 1
ATOM 1658 C C . GLN A 1 206 ? 19.331 -26.372 10.393 1.00 40.53 206 GLN A C 1
ATOM 1660 O O . GLN A 1 206 ? 18.785 -27.327 10.939 1.00 40.53 206 GLN A O 1
ATOM 1665 N N . LYS A 1 207 ? 20.001 -26.545 9.251 1.00 31.52 207 LYS A N 1
ATOM 1666 C CA . LYS A 1 207 ? 20.840 -27.738 9.091 1.00 31.52 207 LYS A CA 1
ATOM 1667 C C . LYS A 1 207 ? 22.301 -27.350 9.306 1.00 31.52 207 LYS A C 1
ATOM 1669 O O . LYS A 1 207 ? 22.854 -26.551 8.561 1.00 31.52 207 LYS A O 1
ATOM 1674 N N . ARG A 1 208 ? 22.873 -27.913 10.377 1.00 35.09 208 ARG A N 1
ATOM 1675 C CA . ARG A 1 208 ? 24.302 -28.208 10.580 1.00 35.09 208 ARG A CA 1
ATOM 1676 C C . ARG A 1 208 ? 25.070 -28.312 9.263 1.00 35.09 208 ARG A C 1
ATOM 1678 O O . ARG A 1 208 ? 24.580 -29.052 8.420 1.00 35.09 208 ARG A O 1
ATOM 1685 N N . ILE A 1 209 ? 26.268 -27.726 9.185 1.00 32.91 209 ILE A N 1
ATOM 1686 C CA . ILE A 1 209 ? 27.604 -28.379 9.118 1.00 32.91 209 ILE A CA 1
ATOM 1687 C C . ILE A 1 209 ? 28.596 -27.247 9.502 1.00 32.91 209 ILE A C 1
ATOM 1689 O O . ILE A 1 209 ? 28.464 -26.149 8.973 1.00 32.91 209 ILE A O 1
ATOM 1693 N N . HIS A 1 210 ? 29.295 -27.262 10.647 1.00 35.56 210 HIS A N 1
ATOM 1694 C CA . HIS A 1 210 ? 30.633 -27.857 10.834 1.00 35.56 210 HIS A CA 1
ATOM 1695 C C . HIS A 1 210 ? 31.511 -27.829 9.583 1.00 35.56 210 HIS A C 1
ATOM 1697 O O . HIS A 1 210 ? 31.136 -28.495 8.599 1.00 35.56 210 HIS A O 1
#